Protein AF-A0A437K4N2-F1 (afdb_monomer_lite)

Radius of gyration: 38.08 Å; chains: 1; bounding box: 120×32×78 Å

Sequence (265 aa):
MDFNKAYKALYLYHEEGYSNYKKIASEADIESTELVKKVIEGRLFKSIQDEFKQDTARGDFGRTYPIPEPKNLSETEYDELKDRYLSRLMSSKNTIEDIRIYLILDDVEPKQATKMLGELTAIYNSMYEDMLDNKLFAVLDVLNKPTKWGMDAEGIIITVYPHPVLSNDYKVKGIEYKSYKSYEMPELLLDRYIVLQDEIDVIEAKYQKSTSKKKEEKRGRKSKYSAELIQQWKDLRQSGMSCRAVSEQYNVPYNIVSYHTNKAV

Structure (mmCIF, N/CA/C/O backbone):
data_AF-A0A437K4N2-F1
#
_entry.id   AF-A0A437K4N2-F1
#
loop_
_atom_site.group_PDB
_atom_site.id
_atom_site.type_symbol
_atom_site.label_atom_id
_atom_site.label_alt_id
_atom_site.label_comp_id
_atom_site.label_asym_id
_atom_site.label_entity_id
_atom_site.label_seq_id
_atom_site.pdbx_PDB_ins_code
_atom_site.Cartn_x
_atom_site.Cartn_y
_atom_site.Cartn_z
_atom_site.occupancy
_atom_site.B_iso_or_equiv
_atom_site.auth_seq_id
_atom_site.auth_comp_id
_atom_site.auth_asym_id
_atom_site.auth_atom_id
_atom_site.pdbx_PDB_model_num
ATOM 1 N N . MET A 1 1 ? -13.898 1.868 20.027 1.00 69.88 1 MET A N 1
ATOM 2 C CA . MET A 1 1 ? -15.338 2.197 20.062 1.00 69.88 1 MET A CA 1
ATOM 3 C C . MET A 1 1 ? -16.077 0.958 20.523 1.00 69.88 1 MET A C 1
ATOM 5 O O . MET A 1 1 ? -16.021 -0.039 19.820 1.00 69.88 1 MET A O 1
ATOM 9 N N . ASP A 1 2 ? -16.677 0.992 21.706 1.00 76.56 2 ASP A N 1
ATOM 10 C CA . ASP A 1 2 ? -17.388 -0.156 22.280 1.00 76.56 2 ASP A CA 1
ATOM 11 C C . ASP A 1 2 ? -18.849 -0.259 21.790 1.00 76.56 2 ASP A C 1
ATOM 13 O O . ASP A 1 2 ? -19.372 0.638 21.116 1.00 76.56 2 ASP A O 1
ATOM 17 N N . PHE A 1 3 ? -19.507 -1.374 22.127 1.00 84.62 3 PHE A N 1
ATOM 18 C CA . PHE A 1 3 ? -20.906 -1.636 21.778 1.00 84.62 3 PHE A CA 1
ATOM 19 C C . PHE A 1 3 ? -21.885 -0.635 22.398 1.00 84.62 3 PHE A C 1
ATOM 21 O O . PHE A 1 3 ? -22.875 -0.299 21.752 1.00 84.62 3 PHE A O 1
ATOM 28 N N . ASN A 1 4 ? -21.603 -0.099 23.591 1.00 86.62 4 ASN A N 1
ATOM 29 C CA . ASN A 1 4 ? -22.459 0.909 24.221 1.00 86.62 4 ASN A CA 1
ATOM 30 C C . ASN A 1 4 ? -22.422 2.227 23.437 1.00 86.62 4 ASN A C 1
ATOM 32 O O . ASN A 1 4 ? -23.465 2.830 23.198 1.00 86.62 4 ASN A O 1
ATOM 36 N N . LYS A 1 5 ? -21.245 2.650 22.963 1.00 88.62 5 LYS A N 1
ATOM 37 C CA . LYS A 1 5 ? -21.087 3.825 22.093 1.00 88.62 5 LYS A CA 1
ATOM 38 C C . LYS A 1 5 ? -21.787 3.628 20.751 1.00 88.62 5 LYS A C 1
ATOM 40 O O . LYS A 1 5 ? -22.478 4.532 20.287 1.00 88.62 5 LYS A O 1
ATOM 45 N N . ALA A 1 6 ? -21.656 2.443 20.148 1.00 88.19 6 ALA A N 1
ATOM 46 C CA . ALA A 1 6 ? -22.360 2.100 18.911 1.00 88.19 6 ALA A CA 1
ATOM 47 C C . ALA A 1 6 ? -23.889 2.135 19.094 1.00 88.19 6 ALA A C 1
ATOM 49 O O . ALA A 1 6 ? -24.591 2.759 18.299 1.00 88.19 6 ALA A O 1
ATOM 50 N N . TYR A 1 7 ? -24.398 1.530 20.170 1.00 90.94 7 TYR A N 1
ATOM 51 C CA . TYR A 1 7 ? -25.823 1.518 20.503 1.00 90.94 7 TYR A CA 1
ATOM 52 C C . TYR A 1 7 ? -26.353 2.928 20.795 1.00 90.94 7 TYR A C 1
ATOM 54 O O . TYR A 1 7 ? -27.387 3.329 20.264 1.00 90.94 7 TYR A O 1
ATOM 62 N N . LYS A 1 8 ? -25.596 3.737 21.547 1.00 91.50 8 LYS A N 1
ATOM 63 C CA . LYS A 1 8 ? -25.917 5.147 21.798 1.00 91.50 8 LYS A CA 1
ATOM 64 C C . LYS A 1 8 ? -25.968 5.964 20.505 1.00 91.50 8 LYS A C 1
ATOM 66 O O . LYS A 1 8 ? -26.856 6.795 20.351 1.00 91.50 8 LYS A O 1
ATOM 71 N N . ALA A 1 9 ? -25.060 5.726 19.557 1.00 92.25 9 ALA A N 1
ATOM 72 C CA . ALA A 1 9 ? -25.092 6.398 18.259 1.00 92.25 9 ALA A CA 1
ATOM 73 C C . ALA A 1 9 ? -26.346 6.041 17.440 1.00 92.25 9 ALA A C 1
ATOM 75 O O . ALA A 1 9 ? -26.923 6.928 16.810 1.00 92.25 9 ALA A O 1
ATOM 76 N N . LEU A 1 10 ? -26.789 4.777 17.478 1.00 93.06 10 LEU A N 1
ATOM 77 C CA . LEU A 1 10 ? -28.042 4.344 16.847 1.00 93.06 10 LEU A CA 1
ATOM 78 C C . LEU A 1 10 ? -29.260 5.010 17.497 1.00 93.06 10 LEU A C 1
ATOM 80 O O . LEU A 1 10 ? -30.104 5.537 16.776 1.00 93.06 10 LEU A O 1
ATOM 84 N N . TYR A 1 11 ? -29.306 5.061 18.831 1.00 93.75 11 TYR A N 1
ATOM 85 C CA . TYR A 1 11 ? -30.364 5.743 19.582 1.00 93.75 11 TYR A CA 1
ATOM 86 C C . TYR A 1 11 ? -30.461 7.231 19.212 1.00 93.75 11 TYR A C 1
ATOM 88 O O . TYR A 1 11 ? -31.526 7.712 18.828 1.00 93.75 11 TYR A O 1
ATOM 96 N N . LEU A 1 12 ? -29.333 7.951 19.239 1.00 94.12 12 LEU A N 1
ATOM 97 C CA . LEU A 1 12 ? -29.285 9.377 18.898 1.00 94.12 12 LEU A CA 1
ATOM 98 C C . LEU A 1 12 ? -29.742 9.659 17.456 1.00 94.12 12 LEU A C 1
ATOM 100 O O . LEU A 1 12 ? -30.330 10.704 17.181 1.00 94.12 12 LEU A O 1
ATOM 104 N N . TYR A 1 13 ? -29.457 8.750 16.523 1.00 94.81 13 TYR A N 1
ATOM 105 C CA . TYR A 1 13 ? -29.855 8.910 15.127 1.00 94.81 13 TYR A CA 1
ATOM 106 C C . TYR A 1 13 ? -31.336 8.587 14.894 1.00 94.81 13 TYR A C 1
ATOM 108 O O . TYR A 1 13 ? -32.040 9.364 14.252 1.00 94.81 13 TYR A O 1
ATOM 116 N N . HIS A 1 14 ? -31.802 7.438 15.389 1.00 91.38 14 HIS A N 1
ATOM 117 C CA . HIS A 1 14 ? -33.126 6.909 15.062 1.00 91.38 14 HIS A CA 1
ATOM 118 C C . HIS A 1 14 ? -34.241 7.433 15.970 1.00 91.38 14 HIS A C 1
ATOM 120 O O . HIS A 1 14 ? -35.315 7.733 15.457 1.00 91.38 14 HIS A O 1
ATOM 126 N N . GLU A 1 15 ? -33.993 7.575 17.275 1.00 91.31 15 GLU A N 1
ATOM 127 C CA . GLU A 1 15 ? -35.023 7.969 18.249 1.00 91.31 15 GLU A CA 1
ATOM 128 C C . GLU A 1 15 ? -34.991 9.475 18.537 1.00 91.31 15 GLU A C 1
ATOM 130 O O . GLU A 1 15 ? -36.018 10.144 18.468 1.00 91.31 15 GLU A O 1
ATOM 135 N N . GLU A 1 16 ? -33.807 10.051 18.774 1.00 88.75 16 GLU A N 1
ATOM 136 C CA . GLU A 1 16 ? -33.656 11.505 19.002 1.00 88.75 16 GLU A CA 1
ATOM 137 C C . GLU A 1 16 ? -33.648 12.316 17.687 1.00 88.75 16 GLU A C 1
ATOM 139 O O . GLU A 1 16 ? -33.671 13.550 17.691 1.00 88.75 16 GLU A O 1
ATOM 144 N N . GLY A 1 17 ? -33.604 11.634 16.536 1.00 88.88 17 GLY A N 1
ATOM 145 C CA . GLY A 1 17 ? -33.729 12.242 15.210 1.00 88.88 17 GLY A CA 1
ATOM 146 C C . GLY A 1 17 ? -32.539 13.104 14.778 1.00 88.88 17 GLY A C 1
ATOM 147 O O . GLY A 1 17 ? -32.684 13.986 13.923 1.00 88.88 17 GLY A O 1
ATOM 148 N N . TYR A 1 18 ? -31.350 12.902 15.351 1.00 92.38 18 TYR A N 1
ATOM 149 C CA . TYR A 1 18 ? -30.173 13.653 14.929 1.00 92.38 18 TYR A CA 1
ATOM 150 C C . TYR A 1 18 ? -29.706 13.218 13.541 1.00 92.38 18 TYR A C 1
ATOM 152 O O . TYR A 1 18 ? -29.383 12.063 13.306 1.00 92.38 18 TYR A O 1
ATOM 160 N N . SER A 1 19 ? -29.565 14.175 12.626 1.00 88.69 19 SER A N 1
ATOM 161 C CA . SER A 1 19 ? -29.032 13.936 11.275 1.00 88.69 19 SER A CA 1
ATOM 162 C C . SER A 1 19 ? -27.560 14.333 11.118 1.00 88.69 19 SER A C 1
ATOM 164 O O . SER A 1 19 ? -26.905 13.965 10.143 1.00 88.69 19 SER A O 1
ATOM 166 N N . ASN A 1 20 ? -27.011 15.083 12.078 1.00 93.38 20 ASN A N 1
ATOM 167 C CA . ASN A 1 20 ? -25.627 15.541 12.039 1.00 93.38 20 ASN A CA 1
ATOM 168 C C . ASN A 1 20 ? -24.689 14.533 12.719 1.00 93.38 20 ASN A C 1
ATOM 170 O O . ASN A 1 20 ? -24.567 14.512 13.945 1.00 93.38 20 ASN A O 1
ATOM 174 N N . TYR A 1 21 ? -23.948 13.768 11.914 1.00 91.00 21 TYR A N 1
ATOM 175 C CA . TYR A 1 21 ? -23.002 12.767 12.413 1.00 91.00 21 TYR A CA 1
ATOM 176 C C . TYR A 1 21 ? -21.898 13.337 13.318 1.00 91.00 21 TYR A C 1
ATOM 178 O O . TYR A 1 21 ? -21.423 12.620 14.192 1.00 91.00 21 TYR A O 1
ATOM 186 N N . LYS A 1 22 ? -21.500 14.614 13.177 1.00 91.12 22 LYS A N 1
ATOM 187 C CA . LYS A 1 22 ? -20.525 15.239 14.099 1.00 91.12 22 LYS A CA 1
ATOM 188 C C . LYS A 1 22 ? -21.099 15.412 15.496 1.00 91.12 22 LYS A C 1
ATOM 190 O O . LYS A 1 22 ? -20.398 15.179 16.475 1.00 91.12 22 LYS A O 1
ATOM 195 N N . LYS A 1 23 ? -22.374 15.794 15.579 1.00 92.25 23 LYS A N 1
ATOM 196 C CA . LYS A 1 23 ? -23.076 15.934 16.855 1.00 92.25 23 LYS A CA 1
ATOM 197 C C . LYS A 1 23 ? -23.223 14.571 17.531 1.00 92.25 23 LYS A C 1
ATOM 199 O O . LYS A 1 23 ? -22.872 14.435 18.696 1.00 92.25 23 LYS A O 1
ATOM 204 N N . ILE A 1 24 ? -23.632 13.554 16.769 1.00 91.75 24 ILE A N 1
ATOM 205 C CA . ILE A 1 24 ? -23.750 12.176 17.266 1.00 91.75 24 ILE A CA 1
ATOM 206 C C . ILE A 1 24 ? -22.396 11.654 17.745 1.00 91.75 24 ILE A C 1
ATOM 208 O O . ILE A 1 24 ? -22.321 11.101 18.834 1.00 91.75 24 ILE A O 1
ATOM 212 N N . ALA A 1 25 ? -21.321 11.869 16.979 1.00 89.50 25 ALA A N 1
ATOM 213 C CA . ALA A 1 25 ? -19.975 11.460 17.373 1.00 89.50 25 ALA A CA 1
ATOM 214 C C . ALA A 1 25 ? -19.559 12.081 18.714 1.00 89.50 25 ALA A C 1
ATOM 216 O O . ALA A 1 25 ? -19.111 11.368 19.605 1.00 89.50 25 ALA A O 1
ATOM 217 N N . SER A 1 26 ? -19.785 13.386 18.891 1.00 90.06 26 SER A N 1
ATOM 218 C CA . SER A 1 26 ? -19.481 14.075 20.148 1.00 90.06 26 SER A CA 1
ATOM 219 C C . SER A 1 26 ? -20.317 13.552 21.318 1.00 90.06 26 SER A C 1
ATOM 221 O O . SER A 1 26 ? -19.782 13.342 22.401 1.00 90.06 26 SER A O 1
ATOM 223 N N . GLU A 1 27 ? -21.622 13.345 21.133 1.00 90.62 27 GLU A N 1
ATOM 224 C CA . GLU A 1 27 ? -22.505 12.913 22.224 1.00 90.62 27 GLU A CA 1
ATOM 225 C C . GLU A 1 27 ? -22.344 11.430 22.574 1.00 90.62 27 GLU A C 1
ATOM 227 O O . GLU A 1 27 ? -22.500 11.039 23.734 1.00 90.62 27 GLU A O 1
ATOM 232 N N . ALA A 1 28 ? -22.003 10.599 21.592 1.00 88.12 28 ALA A N 1
ATOM 233 C CA . ALA A 1 28 ? -21.700 9.187 21.782 1.00 88.12 28 ALA A CA 1
ATOM 234 C C . ALA A 1 28 ? -20.243 8.925 22.205 1.00 88.12 28 ALA A C 1
ATOM 236 O O . ALA A 1 28 ? -19.883 7.767 22.403 1.00 88.12 28 ALA A O 1
ATOM 237 N N . ASP A 1 29 ? -19.418 9.969 22.358 1.00 86.50 29 ASP A N 1
ATOM 238 C CA . ASP A 1 29 ? -17.987 9.864 22.674 1.00 86.50 29 ASP A CA 1
ATOM 239 C C . ASP A 1 29 ? -17.223 8.969 21.671 1.00 86.50 29 ASP A C 1
ATOM 241 O O . ASP A 1 29 ? -16.455 8.065 22.020 1.00 86.50 29 ASP A O 1
ATOM 245 N N . ILE A 1 30 ? -17.495 9.185 20.381 1.00 84.62 30 ILE A N 1
ATOM 246 C CA . ILE A 1 30 ? -16.886 8.484 19.250 1.00 84.62 30 ILE A CA 1
ATOM 247 C C . ILE A 1 30 ? -15.918 9.435 18.547 1.00 84.62 30 ILE A C 1
ATOM 249 O O . ILE A 1 30 ? -16.297 10.501 18.070 1.00 84.62 30 ILE A O 1
ATOM 253 N N . GLU A 1 31 ? -14.664 9.009 18.421 1.00 78.12 31 GLU A N 1
ATOM 254 C CA . GLU A 1 31 ? -13.567 9.826 17.880 1.00 78.12 31 GLU A CA 1
ATOM 255 C C . GLU A 1 31 ? -13.744 10.218 16.405 1.00 78.12 31 GLU A C 1
ATOM 257 O O . GLU A 1 31 ? -13.199 11.224 15.956 1.00 78.12 31 GLU A O 1
ATOM 262 N N . SER A 1 32 ? -14.477 9.417 15.628 1.00 79.38 32 SER A N 1
ATOM 263 C CA . SER A 1 32 ? -14.593 9.584 14.179 1.00 79.38 32 SER A CA 1
ATOM 264 C C . SER A 1 32 ? -16.041 9.637 13.717 1.00 79.38 32 SER A C 1
ATOM 266 O O . SER A 1 32 ? -16.856 8.758 14.000 1.00 79.38 32 SER A O 1
ATOM 268 N N . THR A 1 33 ? -16.333 10.650 12.907 1.00 85.56 33 THR A N 1
ATOM 269 C CA . THR A 1 33 ? -17.629 10.824 12.243 1.00 85.56 33 THR A CA 1
ATOM 270 C C . THR A 1 33 ? -17.925 9.710 11.246 1.00 85.56 33 THR A C 1
ATOM 272 O O . THR A 1 33 ? -19.077 9.318 11.072 1.00 85.56 33 THR A O 1
ATOM 275 N N . GLU A 1 34 ? -16.884 9.176 10.610 1.00 81.69 34 GLU A N 1
ATOM 276 C CA . GLU A 1 34 ? -17.017 8.096 9.635 1.00 81.69 34 GLU A CA 1
ATOM 277 C C . GLU A 1 34 ? -17.414 6.780 10.316 1.00 81.69 34 GLU A C 1
ATOM 279 O O . GLU A 1 34 ? -18.204 6.012 9.771 1.00 81.69 34 GLU A O 1
ATOM 284 N N . LEU A 1 35 ? -16.941 6.542 11.547 1.00 81.62 35 LEU A N 1
ATOM 285 C CA . LEU A 1 35 ? -17.358 5.381 12.337 1.00 81.62 35 LEU A CA 1
ATOM 286 C C . LEU A 1 35 ? -18.849 5.444 12.667 1.00 81.62 35 LEU A C 1
ATOM 288 O O . LEU A 1 35 ? -19.550 4.454 12.476 1.00 81.62 35 LEU A O 1
ATOM 292 N N . VAL A 1 36 ? -19.346 6.614 13.082 1.00 87.00 36 VAL A N 1
ATOM 293 C CA . VAL A 1 36 ? -20.781 6.833 13.332 1.00 87.00 36 VAL A CA 1
ATOM 294 C C . VAL A 1 36 ? -21.606 6.514 12.089 1.00 87.00 36 VAL A C 1
ATOM 296 O O . VAL A 1 36 ? -22.569 5.755 12.162 1.00 87.00 36 VAL A O 1
ATOM 299 N N . LYS A 1 37 ? -21.197 7.041 10.932 1.00 88.94 37 LYS A N 1
ATOM 300 C CA . LYS A 1 37 ? -21.880 6.789 9.662 1.00 88.94 37 LYS A CA 1
ATOM 301 C C . LYS A 1 37 ? -21.928 5.295 9.337 1.00 88.94 37 LYS A C 1
ATOM 303 O O . LYS A 1 37 ? -22.992 4.765 9.036 1.00 88.94 37 LYS A O 1
ATOM 308 N N . LYS A 1 38 ? -20.800 4.594 9.462 1.00 85.38 38 LYS A N 1
ATOM 309 C CA . LYS A 1 38 ? -20.726 3.152 9.197 1.00 85.38 38 LYS A CA 1
ATOM 310 C C . LYS A 1 38 ? -21.564 2.309 10.171 1.00 85.38 38 LYS A C 1
ATOM 312 O O . LYS A 1 38 ? -22.102 1.285 9.752 1.00 85.38 38 LYS A O 1
ATOM 317 N N . VAL A 1 39 ? -21.682 2.716 11.438 1.00 88.12 39 VAL A N 1
ATOM 318 C CA . VAL A 1 39 ? -22.579 2.081 12.425 1.00 88.12 39 VAL A CA 1
ATOM 319 C C . VAL A 1 39 ? -24.035 2.233 11.993 1.00 88.12 39 VAL A C 1
ATOM 321 O O . VAL A 1 39 ? -24.755 1.244 11.897 1.00 88.12 39 VAL A O 1
ATOM 324 N N . ILE A 1 40 ? -24.452 3.460 11.674 1.00 90.06 40 ILE A N 1
ATOM 325 C CA . ILE A 1 40 ? -25.830 3.774 11.273 1.00 90.06 40 ILE A CA 1
ATOM 326 C C . ILE A 1 40 ? -26.203 3.055 9.969 1.00 90.06 40 ILE A C 1
ATOM 328 O O . ILE A 1 40 ? -27.282 2.478 9.858 1.00 90.06 40 ILE A O 1
ATOM 332 N N . GLU A 1 41 ? -25.282 2.999 9.006 1.00 88.44 41 GLU A N 1
ATOM 333 C CA . GLU A 1 41 ? -25.449 2.259 7.749 1.00 88.44 41 GLU A CA 1
ATOM 334 C C . GLU A 1 41 ? -25.440 0.726 7.923 1.00 88.44 41 GLU A C 1
ATOM 336 O O . GLU A 1 41 ? -25.639 0.000 6.949 1.00 88.44 41 GLU A O 1
ATOM 341 N N . GLY A 1 42 ? -25.189 0.205 9.130 1.00 81.88 42 GLY A N 1
ATOM 342 C CA . GLY A 1 42 ? -25.130 -1.237 9.390 1.00 81.88 42 GLY A CA 1
ATOM 343 C C . GLY A 1 42 ? -23.901 -1.935 8.813 1.00 81.88 42 GLY A C 1
ATOM 344 O O . GLY A 1 42 ? -23.857 -3.163 8.725 1.00 81.88 42 GLY A O 1
ATOM 345 N N . ARG A 1 43 ? -22.891 -1.162 8.401 1.00 79.81 43 ARG A N 1
ATOM 346 C CA . ARG A 1 43 ? -21.603 -1.689 7.930 1.00 79.81 43 ARG A CA 1
ATOM 347 C C . ARG A 1 43 ? -20.726 -2.149 9.092 1.00 79.81 43 ARG A C 1
ATOM 349 O O . ARG A 1 43 ? -19.843 -2.974 8.888 1.00 79.81 43 ARG A O 1
ATOM 356 N N . LEU A 1 44 ? -20.981 -1.636 10.297 1.00 72.69 44 LEU A N 1
ATOM 357 C CA . LEU A 1 44 ? -20.312 -2.022 11.537 1.00 72.69 44 LEU A CA 1
ATOM 358 C C . LEU A 1 44 ? -21.330 -2.431 12.592 1.00 72.69 44 LEU A C 1
ATOM 360 O O . LEU A 1 44 ? -22.429 -1.888 12.629 1.00 72.69 44 LEU A O 1
ATOM 364 N N . PHE A 1 45 ? -20.930 -3.355 13.471 1.00 77.56 45 PHE A N 1
ATOM 365 C CA . PHE A 1 45 ? -21.733 -3.779 14.621 1.00 77.56 45 PHE A CA 1
ATOM 366 C C . PHE A 1 45 ? -23.143 -4.249 14.234 1.00 77.56 45 PHE A C 1
ATOM 368 O O . PHE A 1 45 ? -24.127 -3.894 14.873 1.00 77.56 45 PHE A O 1
ATOM 375 N N . LYS A 1 46 ? -23.250 -5.065 13.176 1.00 82.19 46 LYS A N 1
ATOM 376 C CA . LYS A 1 46 ? -24.544 -5.539 12.661 1.00 82.19 46 LYS A CA 1
ATOM 377 C C . LYS A 1 46 ? -25.395 -6.238 13.728 1.00 82.19 46 LYS A C 1
ATOM 379 O O . LYS A 1 46 ? -26.594 -6.007 13.774 1.00 82.19 46 LYS A O 1
ATOM 384 N N . SER A 1 47 ? -24.772 -7.013 14.619 1.00 82.44 47 SER A N 1
ATOM 385 C CA . SER A 1 47 ? -25.452 -7.604 15.780 1.00 82.44 47 SER A CA 1
ATOM 386 C C . SER A 1 47 ? -26.116 -6.543 16.659 1.00 82.44 47 SER A C 1
ATOM 388 O O . SER A 1 47 ? -27.292 -6.664 16.969 1.00 82.44 47 SER A O 1
ATOM 390 N N . ILE A 1 48 ? -25.407 -5.455 16.967 1.00 85.81 48 ILE A N 1
ATOM 391 C CA . ILE A 1 48 ? -25.926 -4.321 17.745 1.00 85.81 48 ILE A CA 1
ATOM 392 C C . ILE A 1 48 ? -27.063 -3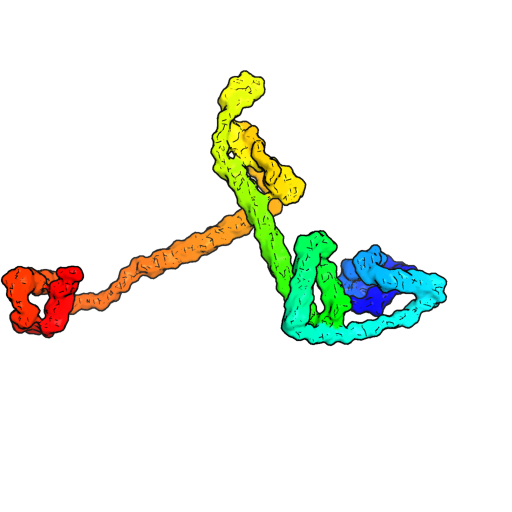.623 17.002 1.00 85.81 48 ILE A C 1
ATOM 394 O O . ILE A 1 48 ? -28.041 -3.221 17.619 1.00 85.81 48 ILE A O 1
ATOM 398 N N . GLN A 1 49 ? -26.975 -3.503 15.676 1.00 87.25 49 GLN A N 1
ATOM 399 C CA . GLN A 1 49 ? -28.045 -2.919 14.869 1.00 87.25 49 GLN A CA 1
ATOM 400 C C . GLN A 1 49 ? -29.306 -3.796 14.858 1.00 87.25 49 GLN A C 1
ATOM 402 O O . GLN A 1 49 ? -30.424 -3.284 14.918 1.00 87.25 49 GLN A O 1
ATOM 407 N N . ASP A 1 50 ? -29.139 -5.114 14.778 1.00 88.00 50 ASP A N 1
ATOM 408 C CA . ASP A 1 50 ? -30.246 -6.068 14.816 1.00 88.00 50 ASP A CA 1
ATOM 409 C C . ASP A 1 50 ? -30.883 -6.124 16.215 1.00 88.00 50 ASP A C 1
ATOM 411 O O . ASP A 1 50 ? -32.107 -6.171 16.328 1.00 88.00 50 ASP A O 1
ATOM 415 N N . GLU A 1 51 ? -30.077 -6.040 17.275 1.00 89.06 51 GLU A N 1
ATOM 416 C CA . GLU A 1 51 ? -30.539 -5.917 18.661 1.00 89.06 51 GLU A CA 1
ATOM 417 C C . GLU A 1 51 ? -31.263 -4.588 18.904 1.00 89.06 51 GLU A C 1
ATOM 419 O O . GLU A 1 51 ? -32.359 -4.589 19.459 1.00 89.06 51 GLU A O 1
ATOM 424 N N . PHE A 1 52 ? -30.732 -3.474 18.395 1.00 91.38 52 PHE A N 1
ATOM 425 C CA . PHE A 1 52 ? -31.374 -2.162 18.476 1.00 91.38 52 PHE A CA 1
ATOM 426 C C . PHE A 1 52 ? -32.759 -2.163 17.819 1.00 91.38 52 PHE A C 1
ATOM 428 O O . PHE A 1 52 ? -33.711 -1.665 18.402 1.00 91.38 52 PHE A O 1
ATOM 435 N N . LYS A 1 53 ? -32.929 -2.798 16.650 1.00 90.50 53 LYS A N 1
ATOM 436 C CA . LYS A 1 53 ? -34.256 -2.928 16.013 1.00 90.50 53 LYS A CA 1
ATOM 437 C C . LYS A 1 53 ? -35.254 -3.709 16.873 1.00 90.50 53 LYS A C 1
ATOM 439 O O . LYS A 1 53 ? -36.442 -3.388 16.871 1.00 90.50 53 LYS A O 1
ATOM 444 N N . GLN A 1 54 ? -34.796 -4.750 17.573 1.00 90.62 54 GLN A N 1
ATOM 445 C CA . GLN A 1 54 ? -35.651 -5.514 18.490 1.00 90.62 54 GLN A CA 1
ATOM 446 C C . GLN A 1 54 ? -36.062 -4.668 19.695 1.00 90.62 54 GLN A C 1
ATOM 448 O O . GLN A 1 54 ? -37.212 -4.731 20.125 1.00 90.62 54 GLN A O 1
ATOM 453 N N . ASP A 1 55 ? -35.129 -3.875 20.207 1.00 89.94 55 ASP A N 1
ATOM 454 C CA . ASP A 1 55 ? -35.316 -2.974 21.337 1.00 89.94 55 ASP A CA 1
ATOM 455 C C . ASP A 1 55 ? -36.264 -1.812 20.975 1.00 89.94 55 ASP A C 1
ATOM 457 O O . ASP A 1 55 ? -37.221 -1.560 21.707 1.00 89.94 55 ASP A O 1
ATOM 461 N N . THR A 1 56 ? -36.129 -1.219 19.780 1.00 88.94 56 THR A N 1
ATOM 462 C CA . THR A 1 56 ? -37.092 -0.252 19.216 1.00 88.94 56 THR A CA 1
ATOM 463 C C . THR A 1 56 ? -38.498 -0.845 19.130 1.00 88.94 56 THR A C 1
ATOM 465 O O . THR A 1 56 ? -39.468 -0.205 19.526 1.00 88.94 56 THR A O 1
ATOM 468 N N . ALA A 1 57 ? -38.634 -2.092 18.664 1.00 88.12 57 ALA A N 1
ATOM 469 C CA . ALA A 1 57 ? -39.935 -2.759 18.579 1.00 88.12 57 ALA A CA 1
ATOM 470 C C . ALA A 1 57 ? -40.582 -3.007 19.957 1.00 88.12 57 ALA A C 1
ATOM 472 O O . ALA A 1 57 ? -41.797 -3.186 20.043 1.00 88.12 57 ALA A O 1
ATOM 473 N N . ARG A 1 58 ? -39.781 -3.030 21.029 1.00 87.31 58 ARG A N 1
ATOM 474 C CA . ARG A 1 58 ? -40.226 -3.204 22.420 1.00 87.31 58 ARG A CA 1
ATOM 475 C C . ARG A 1 58 ? -40.352 -1.882 23.182 1.00 87.31 58 ARG A C 1
ATOM 477 O O . ARG A 1 58 ? -40.946 -1.882 24.256 1.00 87.31 58 ARG A O 1
ATOM 484 N N . GLY A 1 59 ? -39.817 -0.786 22.641 1.00 87.00 59 GLY A N 1
ATOM 485 C CA . GLY A 1 59 ? -39.714 0.504 23.324 1.00 87.00 59 GLY A CA 1
ATOM 486 C C . GLY A 1 59 ? -38.768 0.486 24.531 1.00 87.00 59 GLY A C 1
ATOM 487 O O . GLY A 1 59 ? -38.946 1.290 25.443 1.00 87.00 59 GLY A O 1
ATOM 488 N N . ASP A 1 60 ? -37.802 -0.437 24.567 1.00 87.75 60 ASP A N 1
ATOM 489 C CA . ASP A 1 60 ? -36.846 -0.588 25.670 1.00 87.75 60 ASP A CA 1
ATOM 490 C C . ASP A 1 60 ? -35.420 -0.330 25.183 1.00 87.75 60 ASP A C 1
ATOM 492 O O . ASP A 1 60 ? -34.792 -1.196 24.583 1.00 87.75 60 ASP A O 1
ATOM 496 N N . PHE A 1 61 ? -34.909 0.865 25.471 1.00 86.88 61 PHE A N 1
ATOM 497 C CA . PHE A 1 61 ? -33.559 1.300 25.099 1.00 86.88 61 PHE A CA 1
ATOM 498 C C . PHE A 1 61 ? -32.553 1.181 26.252 1.00 86.88 61 PHE A C 1
ATOM 500 O O . PHE A 1 61 ? -31.465 1.753 26.192 1.00 86.88 61 PHE A O 1
ATOM 507 N N . GLY A 1 62 ? -32.904 0.468 27.328 1.00 83.19 62 GLY A N 1
ATOM 508 C CA . GLY A 1 62 ? -32.073 0.327 28.525 1.00 83.19 62 GLY A CA 1
ATOM 509 C C . GLY A 1 62 ? -30.920 -0.673 28.392 1.00 83.19 62 GLY A C 1
ATOM 510 O O . GLY A 1 62 ? -30.228 -0.933 29.380 1.00 83.19 62 GLY A O 1
ATOM 511 N N . ARG A 1 63 ? -30.713 -1.267 27.208 1.00 84.25 63 ARG A N 1
ATOM 512 C CA . ARG A 1 63 ? -29.697 -2.302 26.997 1.00 84.25 63 ARG A CA 1
ATOM 513 C C . ARG A 1 63 ? -28.301 -1.749 27.271 1.00 84.25 63 ARG A C 1
ATOM 515 O O . ARG A 1 63 ? -27.892 -0.727 26.725 1.00 84.25 63 ARG A O 1
ATOM 522 N N . THR A 1 64 ? -27.548 -2.479 28.085 1.00 83.50 64 THR A N 1
ATOM 523 C CA . THR A 1 64 ? -26.128 -2.224 28.313 1.00 83.50 64 THR A CA 1
ATOM 524 C C . THR A 1 64 ? -25.320 -3.448 27.917 1.00 83.50 64 THR A C 1
ATOM 526 O O . THR A 1 64 ? -25.739 -4.590 28.108 1.00 83.50 64 THR A O 1
ATOM 529 N N . TYR A 1 65 ? -24.159 -3.196 27.331 1.00 81.06 65 TYR A N 1
ATOM 530 C CA . TYR A 1 65 ? -23.198 -4.217 26.950 1.00 81.06 65 TYR A CA 1
ATOM 531 C C . TYR A 1 65 ? -22.065 -4.248 27.973 1.00 81.06 65 TYR A C 1
ATOM 533 O O . TYR A 1 65 ? -21.680 -3.184 28.478 1.00 81.06 65 TYR A O 1
ATOM 541 N N . PRO A 1 66 ? -21.508 -5.435 28.272 1.00 76.31 66 PRO A N 1
ATOM 542 C CA . PRO A 1 66 ? -20.323 -5.526 29.107 1.00 76.31 66 PRO A CA 1
ATOM 543 C C . PRO A 1 66 ? -19.213 -4.657 28.513 1.00 76.31 66 PRO A C 1
ATOM 545 O O . PRO A 1 66 ? -18.987 -4.650 27.301 1.00 76.31 66 PRO A O 1
ATOM 548 N N . ILE A 1 67 ? -18.567 -3.875 29.376 1.00 71.44 67 ILE A N 1
ATOM 549 C CA . ILE A 1 67 ? -17.431 -3.047 28.982 1.00 71.44 67 ILE A CA 1
ATOM 550 C C . ILE A 1 67 ? -16.294 -4.008 28.605 1.00 71.44 67 ILE A C 1
ATOM 552 O O . ILE A 1 67 ? -15.991 -4.886 29.413 1.00 71.44 67 ILE A O 1
ATOM 556 N N . PRO A 1 68 ? -15.682 -3.861 27.415 1.00 68.94 68 PRO A N 1
ATOM 557 C CA . PRO A 1 68 ? -14.508 -4.632 27.024 1.00 68.94 68 PRO A CA 1
ATOM 558 C C . PRO A 1 68 ? -13.450 -4.621 28.125 1.00 68.94 68 PRO A C 1
ATOM 560 O O . PRO A 1 68 ? -12.968 -3.549 28.499 1.00 68.94 68 PRO A O 1
ATOM 563 N N . GLU A 1 69 ? -13.079 -5.791 28.642 1.00 74.12 69 GLU A N 1
ATOM 564 C CA . GLU A 1 69 ? -11.889 -5.925 29.479 1.00 74.12 69 GLU A CA 1
ATOM 565 C C . GLU A 1 69 ? -10.699 -6.185 28.554 1.00 74.12 69 GLU A C 1
ATOM 567 O O . GLU A 1 69 ? -10.637 -7.257 27.944 1.00 74.12 69 GLU A O 1
ATOM 572 N N . PRO A 1 70 ? -9.764 -5.226 28.400 1.00 79.19 70 PRO A N 1
ATOM 573 C CA . PRO A 1 70 ? -8.701 -5.370 27.425 1.00 79.19 70 PRO A CA 1
ATOM 574 C C . PRO A 1 70 ? -7.798 -6.547 27.786 1.00 79.19 70 PRO A C 1
ATOM 576 O O . PRO A 1 70 ? -7.212 -6.600 28.871 1.00 79.19 70 PRO A O 1
ATOM 579 N N . LYS A 1 71 ? -7.654 -7.479 26.853 1.00 83.94 71 LYS A N 1
ATOM 580 C CA . LYS A 1 71 ? -6.750 -8.616 26.948 1.00 83.94 71 LYS A CA 1
ATOM 581 C C . LYS A 1 71 ? -5.360 -8.171 26.534 1.00 83.94 71 LYS A C 1
ATOM 583 O O . LYS A 1 71 ? -5.143 -7.689 25.422 1.00 83.94 71 LYS A O 1
ATOM 588 N N . ASN A 1 72 ? -4.412 -8.363 27.442 1.00 88.88 72 ASN A N 1
ATOM 589 C CA . ASN A 1 72 ? -3.002 -8.252 27.119 1.00 88.88 72 ASN A CA 1
ATOM 590 C C . ASN A 1 72 ? -2.562 -9.580 26.499 1.00 88.88 72 ASN A C 1
ATOM 592 O O . ASN A 1 72 ? -2.493 -10.593 27.194 1.00 88.88 72 ASN A O 1
ATOM 596 N N . LEU A 1 73 ? -2.337 -9.574 25.189 1.00 90.50 73 LEU A N 1
ATOM 597 C CA . LEU A 1 73 ? -1.961 -10.762 24.435 1.00 90.50 73 LEU A CA 1
ATOM 598 C C . LEU A 1 73 ? -0.532 -11.172 24.796 1.00 90.50 73 LEU A C 1
ATOM 600 O O . LEU A 1 73 ? 0.361 -10.321 24.886 1.00 90.50 73 LEU A O 1
ATOM 604 N N . SER A 1 74 ? -0.303 -12.474 24.953 1.00 93.62 74 SER A N 1
ATOM 605 C CA . SER A 1 74 ? 1.050 -13.031 24.927 1.00 93.62 74 SER A CA 1
ATOM 606 C C . SER A 1 74 ? 1.693 -12.829 23.550 1.00 93.62 74 SER A C 1
ATOM 608 O O . SER A 1 74 ? 1.015 -12.552 22.562 1.00 93.62 74 SER A O 1
ATOM 610 N N . GLU A 1 75 ? 3.016 -12.972 23.467 1.00 92.56 75 GLU A N 1
ATOM 611 C CA . GLU A 1 75 ? 3.749 -12.815 22.202 1.00 92.56 75 GLU A CA 1
ATOM 612 C C . GLU A 1 75 ? 3.227 -13.772 21.117 1.00 92.56 75 GLU A C 1
ATOM 614 O O . GLU A 1 75 ? 2.970 -13.353 19.992 1.00 92.56 75 GLU A O 1
ATOM 619 N N . THR A 1 76 ? 2.953 -15.026 21.486 1.00 93.19 76 THR A N 1
ATOM 620 C CA . THR A 1 76 ? 2.390 -16.030 20.575 1.00 93.19 76 THR A CA 1
ATOM 621 C C . THR A 1 76 ? 0.985 -15.658 20.102 1.00 93.19 76 THR A C 1
ATOM 623 O O . THR A 1 76 ? 0.717 -15.692 18.906 1.00 93.19 76 THR A O 1
ATOM 626 N N . GLU A 1 77 ? 0.094 -15.244 21.008 1.00 92.12 77 GLU A N 1
ATOM 627 C CA . GLU A 1 77 ? -1.270 -14.831 20.640 1.00 92.12 77 GLU A CA 1
ATOM 628 C C . GLU A 1 77 ? -1.273 -13.571 19.767 1.00 92.12 77 GLU A C 1
ATOM 630 O O . GLU A 1 77 ? -2.091 -13.447 18.853 1.00 92.12 77 GLU A O 1
ATOM 635 N N . TYR A 1 78 ? -0.354 -12.639 20.035 1.00 93.50 78 TYR A N 1
ATOM 636 C CA . TYR A 1 78 ? -0.173 -11.435 19.234 1.00 93.50 78 TYR A CA 1
ATOM 637 C C . TYR A 1 78 ? 0.232 -11.789 17.800 1.00 93.50 78 TYR A C 1
ATOM 639 O O . TYR A 1 78 ? -0.371 -11.279 16.854 1.00 93.50 78 TYR A O 1
ATOM 647 N N . ASP A 1 79 ? 1.208 -12.682 17.628 1.00 91.06 79 ASP A N 1
ATOM 648 C CA . ASP A 1 79 ? 1.667 -13.106 16.305 1.00 91.06 79 ASP A CA 1
ATOM 649 C C . ASP A 1 79 ? 0.603 -13.908 15.545 1.00 91.06 79 ASP A C 1
ATOM 651 O O . ASP A 1 79 ? 0.327 -13.607 14.383 1.00 91.06 79 ASP A O 1
ATOM 655 N N . GLU A 1 80 ? -0.090 -14.841 16.202 1.00 92.62 80 GLU A N 1
ATOM 656 C CA . GLU A 1 80 ? -1.196 -15.588 15.588 1.00 92.62 80 GLU A CA 1
ATOM 657 C C . GLU A 1 80 ? -2.346 -14.673 15.142 1.00 92.62 80 GLU A C 1
ATOM 659 O O . GLU A 1 80 ? -2.978 -14.885 14.099 1.00 92.62 80 GLU A O 1
ATOM 664 N N . LEU A 1 81 ? -2.656 -13.647 15.938 1.00 92.50 81 LEU A N 1
ATOM 665 C CA . LEU A 1 81 ? -3.689 -12.676 15.602 1.00 92.50 81 LEU A CA 1
ATOM 666 C C . LEU A 1 81 ? -3.259 -11.780 14.434 1.00 92.50 81 LEU A C 1
ATOM 668 O O . LEU A 1 81 ? -4.048 -11.541 13.514 1.00 92.50 81 LEU A O 1
ATOM 672 N N . LYS A 1 82 ? -1.999 -11.344 14.434 1.00 93.06 82 LYS A N 1
ATOM 673 C CA . LYS A 1 82 ? -1.396 -10.575 13.343 1.00 93.06 82 LYS A CA 1
ATOM 674 C C . LYS A 1 82 ? -1.447 -11.354 12.027 1.00 93.06 82 LYS A C 1
ATOM 676 O O . LYS A 1 82 ? -1.940 -10.818 11.036 1.00 93.06 82 LYS A O 1
ATOM 681 N N . ASP A 1 83 ? -1.049 -12.625 12.018 1.00 90.19 83 ASP A N 1
ATOM 682 C CA . ASP A 1 83 ? -1.064 -13.480 10.820 1.00 90.19 83 ASP A CA 1
ATOM 683 C C . ASP A 1 83 ? -2.482 -13.701 10.278 1.00 90.19 83 ASP A C 1
ATOM 685 O O . ASP A 1 83 ? -2.731 -13.673 9.064 1.00 90.19 83 ASP A O 1
ATOM 689 N N . ARG A 1 84 ? -3.453 -13.853 11.182 1.00 89.69 84 ARG A N 1
ATOM 690 C CA . ARG A 1 84 ? -4.874 -13.957 10.838 1.00 89.69 84 ARG A CA 1
ATOM 691 C C . ARG A 1 84 ? -5.381 -12.689 10.154 1.00 89.69 84 ARG A C 1
ATOM 693 O O . ARG A 1 84 ? -6.098 -12.781 9.154 1.00 89.69 84 ARG A O 1
ATOM 700 N N . TYR A 1 85 ? -5.027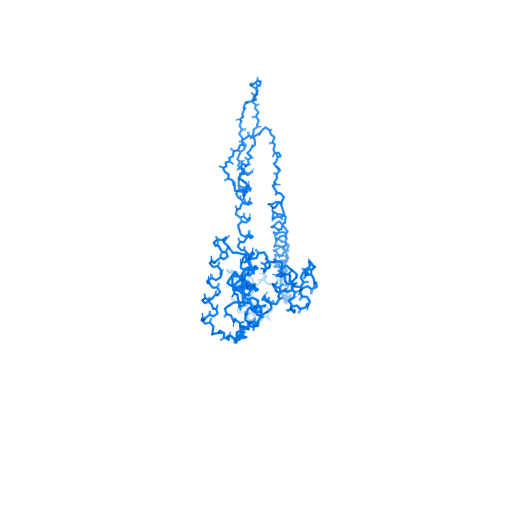 -11.512 10.668 1.00 90.88 85 TYR A N 1
ATOM 701 C CA . TYR A 1 85 ? -5.439 -10.240 10.076 1.00 90.88 85 TYR A CA 1
ATOM 702 C C . TYR A 1 85 ? -4.708 -9.917 8.783 1.00 90.88 85 TYR A C 1
ATOM 704 O O . TYR A 1 85 ? -5.346 -9.453 7.837 1.00 90.88 85 TYR A O 1
ATOM 712 N N . LEU A 1 86 ? -3.424 -10.254 8.690 1.00 88.06 86 LEU A N 1
ATOM 713 C CA . LEU A 1 86 ? -2.678 -10.159 7.445 1.00 88.06 86 LEU A CA 1
ATOM 714 C C . LEU A 1 86 ? -3.329 -11.021 6.356 1.00 88.06 86 LEU A C 1
ATOM 716 O O . LEU A 1 86 ? -3.599 -10.538 5.260 1.00 88.06 86 LEU A O 1
ATOM 720 N N . SER A 1 87 ? -3.698 -12.262 6.680 1.00 85.44 87 SER A N 1
ATOM 721 C CA . SER A 1 87 ? -4.406 -13.154 5.753 1.00 85.44 87 SER A CA 1
ATOM 722 C C . SER A 1 87 ? -5.741 -12.565 5.273 1.00 85.44 87 SER A C 1
ATOM 724 O O . SER A 1 87 ? -6.102 -12.693 4.099 1.00 85.44 87 SER A O 1
ATOM 726 N N . ARG A 1 88 ? -6.478 -11.873 6.155 1.00 85.06 88 ARG A N 1
ATOM 727 C CA . ARG A 1 88 ? -7.727 -11.182 5.788 1.00 85.06 88 ARG A CA 1
ATOM 728 C C . ARG A 1 88 ? -7.483 -10.007 4.845 1.00 85.06 88 ARG A C 1
ATOM 730 O O . ARG A 1 88 ? -8.185 -9.919 3.836 1.00 85.06 88 ARG A O 1
ATOM 737 N N . LEU A 1 89 ? -6.484 -9.170 5.131 1.00 85.38 89 LEU A N 1
ATOM 738 C CA . LEU A 1 89 ? -6.070 -8.066 4.257 1.00 85.38 89 LEU A CA 1
ATOM 739 C C . LEU A 1 89 ? -5.682 -8.585 2.866 1.00 85.38 89 LEU A C 1
ATOM 741 O O . LEU A 1 89 ? -6.171 -8.088 1.853 1.00 85.38 89 LEU A O 1
ATOM 745 N N . MET A 1 90 ? -4.897 -9.662 2.814 1.00 80.44 90 MET A N 1
ATOM 746 C CA . MET A 1 90 ? -4.441 -10.274 1.563 1.00 80.44 90 MET A CA 1
ATOM 747 C C . MET A 1 90 ? -5.571 -10.863 0.720 1.00 80.44 90 MET A C 1
ATOM 749 O O . MET A 1 90 ? -5.522 -10.830 -0.508 1.00 80.44 90 MET A O 1
ATOM 753 N N . SER A 1 91 ? -6.634 -11.354 1.356 1.00 77.62 91 SER A N 1
ATOM 754 C CA . SER A 1 91 ? -7.807 -11.867 0.643 1.00 77.62 91 SER A CA 1
ATOM 755 C C . SER A 1 91 ? -8.656 -10.780 -0.041 1.00 77.62 91 SER A C 1
ATOM 757 O O . SER A 1 91 ? -9.649 -11.114 -0.687 1.00 77.62 91 SER A O 1
ATOM 759 N N . SER A 1 92 ? -8.294 -9.493 0.094 1.00 67.38 92 SER A N 1
ATOM 760 C CA . SER A 1 92 ? -9.016 -8.323 -0.445 1.00 67.38 92 SER A CA 1
ATOM 761 C C . SER A 1 92 ? -10.457 -8.158 0.067 1.00 67.38 92 SER A C 1
ATOM 763 O O . SER A 1 92 ? -11.218 -7.350 -0.461 1.00 67.38 92 SER A O 1
ATO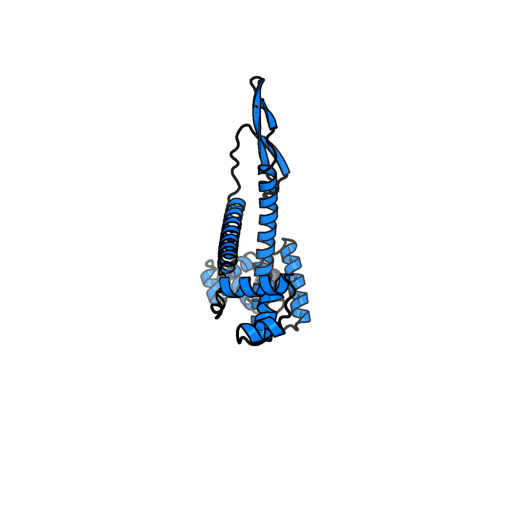M 765 N N . LYS A 1 93 ? -10.860 -8.920 1.094 1.00 70.44 93 LYS A N 1
ATOM 766 C CA . LYS A 1 93 ? -12.198 -8.843 1.708 1.00 70.44 93 LYS A CA 1
ATOM 767 C C . LYS A 1 93 ? -12.302 -7.767 2.782 1.00 70.44 93 LYS A C 1
ATOM 769 O O . LYS A 1 93 ? -13.410 -7.383 3.142 1.00 70.44 93 LYS A O 1
ATOM 774 N N . ASN A 1 94 ? -11.166 -7.321 3.310 1.00 77.69 94 ASN A N 1
ATOM 775 C CA . ASN A 1 94 ? -11.091 -6.405 4.435 1.00 77.69 94 ASN A CA 1
ATOM 776 C C . ASN A 1 94 ? -10.047 -5.324 4.175 1.00 77.69 94 ASN A C 1
ATOM 778 O O . ASN A 1 94 ? -8.985 -5.587 3.618 1.00 77.69 94 ASN A O 1
ATOM 782 N N . THR A 1 95 ? -10.365 -4.113 4.608 1.00 80.88 95 THR A N 1
ATOM 783 C CA . THR A 1 95 ? -9.480 -2.950 4.609 1.00 80.88 95 THR A CA 1
ATOM 784 C C . THR A 1 95 ? -8.749 -2.831 5.946 1.00 80.88 95 THR A C 1
ATOM 786 O O . THR A 1 95 ? -9.175 -3.410 6.946 1.00 80.88 95 THR A O 1
ATOM 789 N N . ILE A 1 96 ? -7.680 -2.029 5.995 1.00 83.25 96 ILE A N 1
ATOM 790 C CA . ILE A 1 96 ? -6.992 -1.675 7.253 1.00 83.25 96 ILE A CA 1
ATOM 791 C C . ILE A 1 96 ? -7.976 -1.109 8.287 1.00 83.25 96 ILE A C 1
ATOM 793 O O . ILE A 1 96 ? -7.878 -1.416 9.474 1.00 83.25 96 ILE A O 1
ATOM 797 N N . GLU A 1 97 ? -8.973 -0.345 7.838 1.00 77.00 97 GLU A N 1
ATOM 798 C CA . GLU A 1 97 ? -10.002 0.202 8.720 1.00 77.00 97 GLU A CA 1
ATOM 799 C C . GLU A 1 97 ? -10.881 -0.906 9.321 1.00 77.00 97 GLU A C 1
ATOM 801 O O . GLU A 1 97 ? -11.191 -0.867 10.508 1.00 77.00 97 GLU A O 1
ATOM 806 N N . ASP A 1 98 ? -11.215 -1.943 8.549 1.00 77.94 98 ASP A N 1
ATOM 807 C CA . ASP A 1 98 ? -11.950 -3.101 9.073 1.00 77.94 98 ASP A CA 1
ATOM 808 C C . ASP A 1 98 ? -11.116 -3.869 10.107 1.00 77.94 98 ASP A C 1
ATOM 810 O O . ASP A 1 98 ? -11.647 -4.310 11.125 1.00 77.94 98 ASP A O 1
ATOM 814 N N . ILE A 1 99 ? -9.799 -3.986 9.894 1.00 84.81 99 ILE A N 1
ATOM 815 C CA . ILE A 1 99 ? -8.891 -4.605 10.871 1.00 84.81 99 ILE A CA 1
ATOM 816 C C . ILE A 1 99 ? -8.832 -3.799 12.167 1.00 84.81 99 ILE A C 1
ATOM 818 O O . ILE A 1 99 ? -8.914 -4.383 13.246 1.00 84.81 99 ILE A O 1
ATOM 822 N N . ARG A 1 100 ? -8.762 -2.464 12.085 1.00 81.25 100 ARG A N 1
ATOM 823 C CA . ARG A 1 100 ? -8.827 -1.587 13.265 1.00 81.25 100 ARG A CA 1
ATOM 824 C C . ARG A 1 100 ? -10.072 -1.871 14.101 1.00 81.25 100 ARG A C 1
ATOM 826 O O . ARG A 1 100 ? -10.005 -1.868 15.326 1.00 81.25 100 ARG A O 1
ATOM 833 N N . ILE A 1 101 ? -11.198 -2.128 13.445 1.00 73.06 101 ILE A N 1
ATOM 834 C CA . ILE A 1 101 ? -12.447 -2.479 14.119 1.00 73.06 101 ILE A CA 1
ATOM 835 C C . ILE A 1 101 ? -12.371 -3.876 14.732 1.00 73.06 101 ILE A C 1
ATOM 837 O O . ILE A 1 101 ? -12.771 -4.040 15.881 1.00 73.06 101 ILE A O 1
ATOM 841 N N . TYR A 1 102 ? -11.855 -4.876 14.014 1.00 82.50 102 TYR A N 1
ATOM 842 C CA . TYR A 1 102 ? -11.734 -6.226 14.571 1.00 82.50 102 TYR A CA 1
ATOM 843 C C . TYR A 1 102 ? -10.813 -6.279 15.793 1.00 82.50 102 TYR A C 1
ATOM 845 O O . TYR A 1 102 ? -11.139 -6.965 16.751 1.00 82.50 102 TYR A O 1
ATOM 853 N N . LEU A 1 103 ? -9.744 -5.481 15.826 1.00 84.06 103 LEU A N 1
ATOM 854 C CA . LEU A 1 103 ? -8.885 -5.363 17.008 1.00 84.06 103 LEU A CA 1
ATOM 855 C C . LEU A 1 103 ? -9.633 -4.839 18.241 1.00 84.06 103 LEU A C 1
ATOM 857 O O . LEU A 1 103 ? -9.329 -5.242 19.360 1.00 84.06 103 LEU A O 1
ATOM 861 N N . ILE A 1 104 ? -10.620 -3.961 18.038 1.00 76.44 104 ILE A N 1
ATOM 862 C CA . ILE A 1 104 ? -11.496 -3.482 19.113 1.00 76.44 104 ILE A CA 1
ATOM 863 C C . ILE A 1 104 ? -12.470 -4.585 19.544 1.00 76.44 104 ILE A C 1
ATOM 865 O O . ILE A 1 104 ? -12.746 -4.708 20.729 1.00 76.44 104 ILE A O 1
ATOM 869 N N . LEU A 1 105 ? -12.989 -5.369 18.594 1.00 72.38 105 LEU A N 1
ATOM 870 C CA . LEU A 1 105 ? -13.912 -6.480 18.861 1.00 72.38 105 LEU A CA 1
ATOM 871 C C . LEU A 1 105 ? -13.247 -7.664 19.568 1.00 72.38 105 LEU A C 1
ATOM 873 O O . LEU A 1 105 ? -13.911 -8.371 20.316 1.00 72.38 105 LEU A O 1
ATOM 877 N N . ASP A 1 106 ? -11.959 -7.879 19.322 1.00 80.44 106 ASP A N 1
ATOM 878 C CA . ASP A 1 106 ? -11.165 -8.917 19.979 1.00 80.44 106 ASP A CA 1
ATOM 879 C C . ASP A 1 106 ? -10.664 -8.479 21.371 1.00 80.44 106 ASP A C 1
ATOM 881 O O . ASP A 1 106 ? -9.883 -9.196 22.000 1.00 80.44 106 ASP A O 1
ATOM 885 N N . ASP A 1 107 ? -11.121 -7.316 21.853 1.00 81.12 107 ASP A N 1
ATOM 886 C CA . ASP A 1 107 ? -10.776 -6.718 23.143 1.00 81.12 107 ASP A CA 1
ATOM 887 C C . ASP A 1 107 ? -9.258 -6.587 23.357 1.00 81.12 107 ASP A C 1
ATOM 889 O O . ASP A 1 107 ? -8.763 -6.769 24.464 1.00 81.12 107 ASP A O 1
ATOM 893 N N . VAL A 1 108 ? -8.477 -6.301 22.312 1.00 84.69 108 VAL A N 1
ATOM 894 C CA . VAL A 1 108 ? -7.012 -6.207 22.430 1.00 84.69 108 VAL A CA 1
ATOM 895 C C . VAL A 1 108 ? -6.611 -4.946 23.204 1.00 84.69 108 VAL A C 1
ATOM 897 O O . VAL A 1 108 ? -7.185 -3.872 23.005 1.00 84.69 108 VAL A O 1
ATOM 900 N N . GLU A 1 109 ? -5.592 -5.050 24.065 1.00 87.62 109 GLU A N 1
ATOM 901 C CA . GLU A 1 109 ? -5.027 -3.898 24.778 1.00 87.62 109 GLU A CA 1
ATOM 902 C C . GLU A 1 109 ? -4.680 -2.750 23.800 1.00 87.62 109 GLU A C 1
ATOM 904 O O . GLU A 1 109 ? -4.061 -2.989 22.758 1.00 87.62 109 GLU A O 1
ATOM 909 N N . PRO A 1 110 ? -5.074 -1.488 24.079 1.00 84.25 110 PRO A N 1
ATOM 910 C CA . PRO A 1 110 ? -4.994 -0.414 23.086 1.00 84.25 110 PRO A CA 1
ATOM 911 C C . PRO A 1 110 ? -3.595 -0.139 22.523 1.00 84.25 110 PRO A C 1
ATOM 913 O O . PRO A 1 110 ? -3.474 0.233 21.350 1.00 84.25 110 PRO A O 1
ATOM 916 N N . LYS A 1 111 ? -2.526 -0.308 23.316 1.00 87.94 111 LYS A N 1
ATOM 917 C CA . LYS A 1 111 ? -1.156 -0.111 22.823 1.00 87.94 111 LYS A CA 1
ATOM 918 C C . LYS A 1 111 ? -0.759 -1.251 21.893 1.00 87.94 111 LYS A C 1
ATOM 920 O O . LYS A 1 111 ? -0.199 -0.974 20.833 1.00 87.94 111 LYS A O 1
ATOM 925 N N . GLN A 1 112 ? -1.080 -2.497 22.239 1.00 90.88 112 GLN A N 1
ATOM 926 C CA . GLN A 1 112 ? -0.871 -3.658 21.372 1.00 90.88 112 GLN A CA 1
ATOM 927 C C . GLN A 1 112 ? -1.682 -3.545 20.078 1.00 90.88 112 GLN A C 1
ATOM 929 O O . GLN A 1 112 ? -1.126 -3.747 19.002 1.00 90.88 112 GLN A O 1
ATOM 934 N N . ALA A 1 113 ? -2.949 -3.135 20.152 1.00 87.75 113 ALA A N 1
ATOM 935 C CA . ALA A 1 113 ? -3.793 -2.918 18.980 1.00 87.75 113 ALA A CA 1
ATOM 936 C C . ALA A 1 113 ? -3.213 -1.838 18.053 1.00 87.75 113 ALA A C 1
ATOM 938 O O . ALA A 1 113 ? -3.122 -2.032 16.842 1.00 87.75 113 ALA A O 1
ATOM 939 N N . THR A 1 114 ? -2.764 -0.713 18.620 1.00 88.12 114 THR A N 1
ATOM 940 C CA . THR A 1 114 ? -2.145 0.378 17.849 1.00 88.12 114 THR A CA 1
ATOM 941 C C . THR A 1 114 ? -0.844 -0.075 17.189 1.00 88.12 114 THR A C 1
ATOM 943 O O . THR A 1 114 ? -0.619 0.206 16.011 1.00 88.12 114 THR A O 1
ATOM 946 N N . LYS A 1 115 ? 0.000 -0.809 17.925 1.00 93.44 115 LYS A N 1
ATOM 947 C CA . LYS A 1 115 ? 1.246 -1.379 17.402 1.00 93.44 115 LYS A CA 1
ATOM 948 C C . LYS A 1 115 ? 0.967 -2.347 16.248 1.00 93.44 115 LYS A C 1
ATOM 950 O O . LYS A 1 115 ? 1.547 -2.186 15.178 1.00 93.44 115 LYS A O 1
ATOM 955 N N . MET A 1 116 ? 0.032 -3.279 16.435 1.00 93.38 116 MET A N 1
ATOM 956 C CA . MET A 1 116 ? -0.331 -4.276 15.426 1.00 93.38 116 MET A CA 1
ATOM 957 C C . MET A 1 116 ? -0.897 -3.622 14.171 1.00 93.38 116 MET A C 1
ATOM 959 O O . MET A 1 116 ? -0.523 -3.989 13.061 1.00 93.38 116 MET A O 1
ATOM 963 N N . LEU A 1 117 ? -1.758 -2.615 14.329 1.00 91.75 117 LEU A N 1
ATOM 964 C CA . LEU A 1 117 ? -2.304 -1.875 13.198 1.00 91.75 117 LEU A CA 1
ATOM 965 C C . LEU A 1 117 ? -1.200 -1.166 12.402 1.00 91.75 117 LEU A C 1
ATOM 967 O O . LEU A 1 117 ? -1.230 -1.187 11.172 1.00 91.75 117 LEU A O 1
ATOM 971 N N . GLY A 1 118 ? -0.214 -0.578 13.085 1.00 91.88 118 GLY A N 1
ATOM 972 C CA . GLY A 1 118 ? 0.952 0.031 12.444 1.00 91.88 118 GLY A CA 1
ATOM 973 C C . GLY A 1 118 ? 1.780 -0.983 11.654 1.00 91.88 118 GLY A C 1
ATOM 974 O O . GLY A 1 118 ? 2.083 -0.749 10.485 1.00 91.88 118 GLY A O 1
ATOM 975 N N . GLU A 1 119 ? 2.085 -2.133 12.260 1.00 93.38 119 GLU A N 1
ATOM 976 C CA . GLU A 1 119 ? 2.823 -3.228 11.613 1.00 93.38 119 GLU A CA 1
ATOM 977 C C . GLU A 1 119 ? 2.078 -3.764 10.381 1.00 93.38 119 GLU A C 1
ATOM 979 O O . GLU A 1 119 ? 2.659 -3.868 9.303 1.00 93.38 119 GLU A O 1
ATOM 984 N N . LEU A 1 120 ? 0.775 -4.035 10.503 1.00 92.56 120 LEU A N 1
ATOM 985 C CA . LEU A 1 120 ? -0.052 -4.519 9.395 1.00 92.56 120 LEU A CA 1
ATOM 986 C C . LEU A 1 120 ? -0.176 -3.492 8.267 1.00 92.56 120 LEU A C 1
ATOM 988 O O . LEU A 1 120 ? -0.143 -3.870 7.099 1.00 92.56 120 LEU A O 1
ATOM 992 N N . THR A 1 121 ? -0.282 -2.204 8.598 1.00 90.50 121 THR A N 1
ATOM 993 C CA . THR A 1 121 ? -0.323 -1.126 7.597 1.00 90.50 121 THR A CA 1
ATOM 994 C C . THR A 1 121 ? 0.993 -1.044 6.832 1.00 90.50 121 THR A C 1
ATOM 996 O O . THR A 1 121 ? 0.980 -0.937 5.608 1.00 90.50 121 THR A O 1
ATOM 999 N N . ALA A 1 122 ? 2.129 -1.140 7.529 1.00 91.50 122 ALA A N 1
ATOM 1000 C CA . ALA A 1 122 ? 3.442 -1.142 6.895 1.00 91.50 122 ALA A CA 1
ATOM 1001 C C . ALA A 1 122 ? 3.611 -2.342 5.950 1.00 91.50 122 ALA A C 1
ATOM 1003 O O . ALA A 1 122 ? 4.024 -2.161 4.806 1.00 91.50 122 ALA A O 1
ATOM 1004 N N . ILE A 1 123 ? 3.228 -3.546 6.394 1.00 89.25 123 ILE A N 1
ATOM 1005 C CA . ILE A 1 123 ? 3.283 -4.754 5.559 1.00 89.25 123 ILE A CA 1
ATOM 1006 C C . ILE A 1 123 ? 2.364 -4.604 4.342 1.00 89.25 123 ILE A C 1
ATOM 1008 O O . ILE A 1 123 ? 2.798 -4.828 3.216 1.00 89.25 123 ILE A O 1
ATOM 1012 N N . TYR A 1 124 ? 1.114 -4.185 4.542 1.00 86.75 124 TYR A N 1
ATOM 1013 C CA . TYR A 1 124 ? 0.150 -4.021 3.454 1.00 86.75 124 TYR A CA 1
ATOM 1014 C C . TYR A 1 124 ? 0.623 -3.007 2.404 1.00 86.75 124 TYR A C 1
ATOM 1016 O O . TYR A 1 124 ? 0.545 -3.284 1.208 1.00 86.75 124 TYR A O 1
ATOM 1024 N N . ASN A 1 125 ? 1.157 -1.863 2.839 1.00 87.44 125 ASN A N 1
ATOM 1025 C CA . ASN A 1 125 ? 1.700 -0.853 1.932 1.00 87.44 125 ASN A CA 1
ATOM 1026 C C . ASN A 1 125 ? 2.916 -1.382 1.166 1.00 87.44 125 ASN A C 1
ATOM 1028 O O . ASN A 1 125 ? 2.959 -1.231 -0.050 1.00 87.44 125 ASN A O 1
ATOM 1032 N N . SER A 1 126 ? 3.842 -2.074 1.841 1.00 88.62 126 SER A N 1
ATOM 1033 C CA . SER A 1 126 ? 4.988 -2.717 1.183 1.00 88.62 126 SER A CA 1
ATOM 1034 C C . SER A 1 126 ? 4.533 -3.690 0.094 1.00 88.62 126 SER A C 1
ATOM 1036 O O . SER A 1 126 ? 5.025 -3.642 -1.025 1.00 88.62 126 SER A O 1
ATOM 1038 N N . MET A 1 127 ? 3.544 -4.537 0.382 1.00 85.38 127 MET A N 1
ATOM 1039 C CA . MET A 1 127 ? 3.034 -5.502 -0.597 1.00 85.38 127 MET A CA 1
ATOM 1040 C C . MET A 1 127 ? 2.291 -4.832 -1.758 1.00 85.38 127 MET A C 1
ATOM 1042 O O . MET A 1 127 ? 2.328 -5.315 -2.892 1.00 85.38 127 MET A O 1
ATOM 1046 N N . TYR A 1 128 ? 1.590 -3.731 -1.485 1.00 85.12 128 TYR A N 1
ATOM 1047 C CA . TYR A 1 128 ? 0.942 -2.928 -2.516 1.00 85.12 128 TYR A CA 1
ATOM 1048 C C . TYR A 1 128 ? 1.973 -2.285 -3.452 1.00 85.12 128 TYR A C 1
ATOM 1050 O O . TYR A 1 128 ? 1.803 -2.336 -4.672 1.00 85.12 128 TYR A O 1
ATOM 1058 N N . GLU A 1 129 ? 3.053 -1.740 -2.896 1.00 89.44 129 GLU A N 1
ATOM 1059 C CA . GLU A 1 129 ? 4.185 -1.209 -3.655 1.00 89.44 129 GLU A CA 1
ATOM 1060 C C . GLU A 1 129 ? 4.859 -2.295 -4.505 1.00 89.44 129 GLU A C 1
ATOM 1062 O O . GLU A 1 129 ? 4.988 -2.110 -5.714 1.00 89.44 129 GLU A O 1
ATOM 1067 N N . ASP A 1 130 ? 5.148 -3.469 -3.935 1.00 89.31 130 ASP A N 1
ATOM 1068 C CA . ASP A 1 130 ? 5.707 -4.613 -4.674 1.00 89.31 130 ASP A CA 1
ATOM 1069 C C . ASP A 1 130 ? 4.803 -5.033 -5.846 1.00 89.31 130 ASP A C 1
ATOM 1071 O O . ASP A 1 130 ? 5.255 -5.389 -6.940 1.00 89.31 130 ASP A O 1
ATOM 1075 N N . MET A 1 131 ? 3.483 -5.016 -5.646 1.00 89.06 131 MET A N 1
ATOM 1076 C CA . MET A 1 131 ? 2.529 -5.308 -6.713 1.00 89.06 131 MET A CA 1
ATOM 1077 C C . MET A 1 131 ? 2.597 -4.254 -7.830 1.00 89.06 131 MET A C 1
ATOM 1079 O O . MET A 1 131 ? 2.506 -4.618 -9.007 1.00 89.06 131 MET A O 1
ATOM 1083 N N . LEU A 1 132 ? 2.718 -2.967 -7.490 1.00 90.81 132 LEU A N 1
ATOM 1084 C CA . LEU A 1 132 ? 2.873 -1.899 -8.481 1.00 90.81 132 LEU A CA 1
ATOM 1085 C C . LEU A 1 132 ? 4.193 -2.032 -9.242 1.00 90.81 132 LEU A C 1
ATOM 1087 O O . LEU A 1 132 ? 4.174 -1.907 -10.466 1.00 90.81 132 LEU A O 1
ATOM 1091 N N . ASP A 1 133 ? 5.285 -2.384 -8.565 1.00 93.62 133 ASP A N 1
ATOM 1092 C CA . ASP A 1 133 ? 6.589 -2.629 -9.190 1.00 93.62 133 ASP A CA 1
ATOM 1093 C C . ASP A 1 133 ? 6.520 -3.745 -10.217 1.00 93.62 133 ASP A C 1
ATOM 1095 O O . ASP A 1 133 ? 6.924 -3.574 -11.365 1.00 93.62 133 ASP A O 1
ATOM 1099 N N . ASN A 1 134 ? 5.910 -4.872 -9.854 1.00 93.44 134 ASN A N 1
ATOM 1100 C CA . ASN A 1 134 ? 5.735 -5.989 -10.778 1.00 93.44 134 ASN A CA 1
ATOM 1101 C C . ASN A 1 134 ? 4.940 -5.588 -12.032 1.00 93.44 134 ASN A C 1
ATOM 1103 O O . ASN A 1 134 ? 5.272 -6.003 -13.147 1.00 93.44 134 ASN A O 1
ATOM 1107 N N . LYS A 1 135 ? 3.894 -4.767 -11.875 1.00 94.19 135 LYS A N 1
ATOM 1108 C CA . LYS A 1 135 ? 3.105 -4.256 -13.008 1.00 94.19 135 LYS A CA 1
ATOM 1109 C C . LYS A 1 135 ? 3.914 -3.282 -13.861 1.00 94.19 135 LYS A C 1
ATOM 1111 O O . LYS A 1 135 ? 3.902 -3.397 -15.086 1.00 94.19 135 LYS A O 1
ATOM 1116 N N . LEU A 1 136 ? 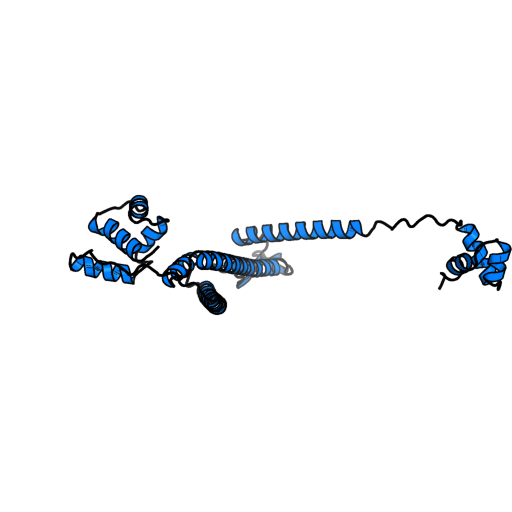4.627 -2.358 -13.225 1.00 96.44 136 LEU A N 1
ATOM 1117 C CA . LEU A 1 136 ? 5.483 -1.386 -13.892 1.00 96.44 136 LEU A CA 1
ATOM 1118 C C . LEU A 1 136 ? 6.593 -2.083 -14.686 1.00 96.44 136 LEU A C 1
ATOM 1120 O O . LEU A 1 136 ? 6.770 -1.797 -15.866 1.00 96.44 136 LEU A O 1
ATOM 1124 N N . PHE A 1 137 ? 7.291 -3.050 -14.093 1.00 96.88 137 PHE A N 1
ATOM 1125 C CA . PHE A 1 137 ? 8.340 -3.800 -14.779 1.00 96.88 137 PHE A CA 1
ATOM 1126 C C . PHE A 1 137 ? 7.805 -4.604 -15.959 1.00 96.88 137 PHE A C 1
ATOM 1128 O O . PHE A 1 137 ? 8.460 -4.646 -16.997 1.00 96.88 137 PHE A O 1
ATOM 1135 N N . ALA A 1 138 ? 6.599 -5.170 -15.866 1.00 96.50 138 ALA A N 1
ATOM 1136 C CA . ALA A 1 138 ? 5.968 -5.814 -17.015 1.00 96.50 138 ALA A CA 1
ATOM 1137 C C . ALA A 1 138 ? 5.693 -4.818 -18.159 1.00 96.50 138 ALA A C 1
ATOM 1139 O O . ALA A 1 138 ? 5.906 -5.144 -19.327 1.00 96.50 138 ALA A O 1
ATOM 1140 N N . VAL A 1 139 ? 5.252 -3.595 -17.842 1.00 96.94 139 VAL A N 1
ATOM 1141 C CA . VAL A 1 139 ? 5.070 -2.514 -18.828 1.00 96.94 139 VAL A CA 1
ATOM 1142 C C . VAL A 1 139 ? 6.406 -2.128 -19.464 1.00 96.94 139 VAL A C 1
ATOM 1144 O O . VAL A 1 139 ? 6.507 -2.083 -20.690 1.00 96.94 139 VAL A O 1
ATOM 1147 N N . LEU A 1 140 ? 7.439 -1.899 -18.652 1.00 95.88 140 LEU A N 1
ATOM 1148 C CA . LEU A 1 140 ? 8.775 -1.540 -19.130 1.00 95.88 140 LEU A CA 1
ATOM 1149 C C . LEU A 1 140 ? 9.408 -2.657 -19.972 1.00 95.88 140 LEU A C 1
ATOM 1151 O O . LEU A 1 140 ? 10.031 -2.364 -20.990 1.00 95.88 140 LEU A O 1
ATOM 1155 N N . ASP A 1 141 ? 9.204 -3.930 -19.616 1.00 97.00 141 ASP A N 1
ATOM 1156 C CA . ASP A 1 141 ? 9.665 -5.070 -20.417 1.00 97.00 141 ASP A CA 1
ATOM 1157 C C . ASP A 1 141 ? 9.048 -5.053 -21.817 1.00 97.00 141 ASP A C 1
ATOM 1159 O O . ASP A 1 141 ? 9.750 -5.276 -22.801 1.00 97.00 141 ASP A O 1
ATOM 1163 N N . VAL A 1 142 ? 7.753 -4.735 -21.940 1.00 97.00 142 VAL A N 1
ATOM 1164 C CA . VAL A 1 142 ? 7.117 -4.586 -23.255 1.00 97.00 142 VAL A CA 1
ATOM 1165 C C . VAL A 1 142 ? 7.724 -3.430 -24.039 1.00 97.00 142 VAL A C 1
ATOM 1167 O O . VAL A 1 142 ? 8.047 -3.613 -25.212 1.00 97.00 142 VAL A O 1
ATOM 1170 N N . LEU A 1 143 ? 7.911 -2.269 -23.409 1.00 95.38 143 LEU A N 1
ATOM 1171 C CA . LEU A 1 143 ? 8.483 -1.091 -24.068 1.00 95.38 143 LEU A CA 1
ATOM 1172 C C . LEU A 1 143 ? 9.937 -1.312 -24.524 1.00 95.38 143 LEU A C 1
ATOM 1174 O O . LEU A 1 143 ? 10.366 -0.710 -25.506 1.00 95.38 143 LEU A O 1
ATOM 1178 N N . ASN A 1 144 ? 10.665 -2.215 -23.863 1.00 95.81 144 ASN A N 1
ATOM 1179 C CA . ASN A 1 144 ? 12.031 -2.606 -24.217 1.00 95.81 144 ASN A CA 1
ATOM 1180 C C . ASN A 1 144 ? 12.116 -3.703 -25.294 1.00 95.81 144 ASN A C 1
ATOM 1182 O O . ASN A 1 144 ? 13.219 -4.067 -25.711 1.00 95.81 144 ASN A O 1
ATOM 1186 N N . LYS A 1 145 ? 10.990 -4.252 -25.773 1.00 96.12 145 LYS A N 1
ATOM 1187 C CA . LYS A 1 145 ? 11.009 -5.255 -26.851 1.00 96.12 145 LYS A CA 1
ATOM 1188 C C . LYS A 1 145 ? 11.493 -4.652 -28.174 1.00 96.12 145 LYS A C 1
ATOM 1190 O O . LYS A 1 145 ? 11.337 -3.455 -28.417 1.00 96.12 145 LYS A O 1
ATOM 1195 N N . PRO A 1 146 ? 12.064 -5.475 -29.074 1.00 96.50 146 PRO A N 1
ATOM 1196 C CA . PRO A 1 146 ? 12.531 -4.981 -30.360 1.00 96.50 146 PRO A CA 1
ATOM 1197 C C . PRO A 1 146 ? 11.374 -4.437 -31.201 1.00 96.50 146 PRO A C 1
ATOM 1199 O O . PRO A 1 146 ? 10.257 -4.977 -31.200 1.00 96.50 146 PRO A O 1
ATOM 1202 N N . THR A 1 147 ? 11.678 -3.385 -31.960 1.00 96.88 147 THR A N 1
ATOM 1203 C CA . THR A 1 147 ? 10.806 -2.884 -33.021 1.00 96.88 147 THR A CA 1
ATOM 1204 C C . THR A 1 147 ? 10.676 -3.920 -34.133 1.00 96.88 147 THR A C 1
ATOM 1206 O O . THR A 1 147 ? 11.512 -4.813 -34.292 1.00 96.88 147 THR A O 1
ATOM 1209 N N . LYS A 1 148 ? 9.594 -3.819 -34.902 1.00 96.56 148 LYS A N 1
ATOM 1210 C CA . LYS A 1 148 ? 9.323 -4.698 -36.044 1.00 96.56 148 LYS A CA 1
ATOM 1211 C C . LYS A 1 148 ? 9.044 -3.871 -37.289 1.00 96.56 148 LYS A C 1
ATOM 1213 O O . LYS A 1 148 ? 8.836 -2.662 -37.210 1.00 96.56 148 LYS A O 1
ATOM 1218 N N . TRP A 1 149 ? 9.013 -4.538 -38.434 1.00 96.31 149 TRP A N 1
ATOM 1219 C CA . TRP A 1 149 ? 8.464 -3.968 -39.657 1.00 96.31 149 TRP A CA 1
ATOM 1220 C C . TRP A 1 149 ? 6.998 -4.359 -39.797 1.00 96.31 149 TRP A C 1
ATOM 1222 O O . TRP A 1 149 ? 6.614 -5.489 -39.492 1.00 96.31 149 TRP A O 1
ATOM 1232 N N . GLY A 1 150 ? 6.195 -3.400 -40.230 1.00 92.75 150 GLY A N 1
ATOM 1233 C CA . GLY A 1 150 ? 4.796 -3.574 -40.579 1.00 92.75 150 GLY A CA 1
ATOM 1234 C C . GLY A 1 150 ? 4.521 -2.977 -41.951 1.00 92.75 150 GLY A C 1
ATOM 1235 O O . GLY A 1 150 ? 5.417 -2.448 -42.607 1.00 92.75 150 GLY A O 1
ATOM 1236 N N . MET A 1 151 ? 3.267 -3.060 -42.367 1.00 94.50 151 MET A N 1
ATOM 1237 C CA . MET A 1 151 ? 2.767 -2.431 -43.580 1.00 94.50 151 MET A CA 1
ATOM 1238 C C . MET A 1 151 ? 1.582 -1.556 -43.181 1.00 94.50 151 MET A C 1
ATOM 1240 O O . MET A 1 151 ? 0.743 -1.999 -42.392 1.00 94.50 151 MET A O 1
ATOM 1244 N N . ASP A 1 152 ? 1.552 -0.314 -43.649 1.00 92.75 152 ASP A N 1
ATOM 1245 C CA . ASP A 1 152 ? 0.407 0.568 -43.427 1.00 92.75 152 ASP A CA 1
ATOM 1246 C C . ASP A 1 152 ? -0.754 0.248 -44.387 1.00 92.75 152 ASP A C 1
ATOM 1248 O O . ASP A 1 152 ? -0.697 -0.691 -45.185 1.00 92.75 152 ASP A O 1
ATOM 1252 N N . ALA A 1 153 ? -1.840 1.020 -44.295 1.00 91.06 153 ALA A N 1
ATOM 1253 C CA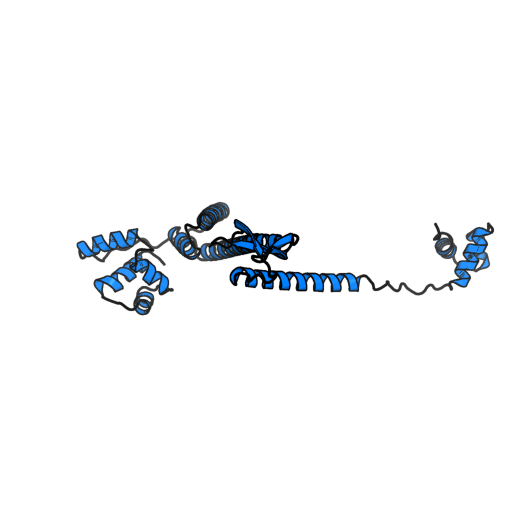 . ALA A 1 153 ? -3.021 0.824 -45.135 1.00 91.06 153 ALA A CA 1
ATOM 1254 C C . ALA A 1 153 ? -2.759 1.071 -46.636 1.00 91.06 153 ALA A C 1
ATOM 1256 O O . ALA A 1 153 ? -3.542 0.616 -47.468 1.00 91.06 153 ALA A O 1
ATOM 1257 N N . GLU A 1 154 ? -1.676 1.769 -46.984 1.00 94.12 154 GLU A N 1
ATOM 1258 C CA . GLU A 1 154 ? -1.288 2.110 -48.357 1.00 94.12 154 GLU A CA 1
ATOM 1259 C C . GLU A 1 154 ? -0.287 1.103 -48.946 1.00 94.12 154 GLU A C 1
ATOM 1261 O O . GLU A 1 154 ? 0.083 1.196 -50.117 1.00 94.12 154 GLU A O 1
ATOM 1266 N N . GLY A 1 155 ? 0.134 0.107 -48.161 1.00 92.38 155 GLY A N 1
ATOM 1267 C CA . GLY A 1 155 ? 1.098 -0.899 -48.590 1.00 92.38 155 GLY A CA 1
ATOM 1268 C C . GLY A 1 155 ? 2.559 -0.488 -48.387 1.00 92.38 155 GLY A C 1
ATOM 1269 O O . GLY A 1 155 ? 3.455 -1.173 -48.884 1.00 92.38 155 GLY A O 1
ATOM 1270 N N . ILE A 1 156 ? 2.830 0.605 -47.668 1.00 95.06 156 ILE A N 1
ATOM 1271 C CA . ILE A 1 156 ? 4.184 1.098 -47.403 1.00 95.06 156 ILE A CA 1
ATOM 1272 C C . ILE A 1 156 ? 4.758 0.373 -46.183 1.00 95.06 156 ILE A C 1
ATOM 1274 O O . ILE A 1 156 ? 4.101 0.214 -45.152 1.00 95.06 156 ILE A O 1
ATOM 1278 N N . ILE A 1 157 ? 6.012 -0.075 -46.293 1.00 95.06 157 ILE A N 1
ATOM 1279 C CA . ILE A 1 157 ? 6.732 -0.696 -45.178 1.00 95.06 157 ILE A CA 1
ATOM 1280 C C . ILE A 1 157 ? 7.087 0.381 -44.152 1.00 95.06 157 ILE A C 1
ATOM 1282 O O . ILE A 1 157 ? 7.809 1.330 -44.456 1.00 95.06 157 ILE A O 1
ATOM 1286 N N . ILE A 1 158 ? 6.631 0.191 -42.917 1.00 95.50 158 ILE A N 1
ATOM 1287 C CA . ILE A 1 158 ? 6.859 1.108 -41.798 1.00 95.50 158 ILE A CA 1
ATOM 1288 C C . ILE A 1 158 ? 7.513 0.388 -40.618 1.00 95.50 158 ILE A C 1
ATOM 1290 O O . ILE A 1 158 ? 7.408 -0.831 -40.465 1.00 95.50 158 ILE A O 1
ATOM 1294 N N . THR A 1 159 ? 8.183 1.145 -39.747 1.00 97.00 159 THR A N 1
ATOM 1295 C CA . THR A 1 159 ? 8.637 0.621 -38.449 1.00 97.00 159 THR A CA 1
ATOM 1296 C C . THR A 1 159 ? 7.499 0.715 -37.443 1.00 97.00 159 THR A C 1
ATOM 1298 O O . THR A 1 159 ? 6.839 1.746 -37.344 1.00 97.00 159 THR A O 1
ATOM 1301 N N . VAL A 1 160 ? 7.294 -0.352 -36.677 1.00 97.12 160 VAL A N 1
ATOM 1302 C CA . VAL A 1 160 ? 6.304 -0.411 -35.605 1.00 97.12 160 VAL A CA 1
ATOM 1303 C C . VAL A 1 160 ? 6.968 -0.711 -34.261 1.00 97.12 160 VAL A C 1
ATOM 1305 O O . VAL A 1 160 ? 7.928 -1.482 -34.163 1.00 97.12 160 VAL A O 1
ATOM 1308 N N . TYR A 1 161 ? 6.443 -0.088 -33.213 1.00 97.62 161 TYR A N 1
ATOM 1309 C CA . TYR A 1 161 ? 6.965 -0.088 -31.851 1.00 97.62 161 TYR A CA 1
ATOM 1310 C C . TYR A 1 161 ? 6.047 -0.902 -30.935 1.00 97.62 161 TYR A C 1
ATOM 1312 O O . TYR A 1 161 ? 4.833 -0.862 -31.136 1.00 97.62 161 TYR A O 1
ATOM 1320 N N . PRO A 1 162 ? 6.582 -1.634 -29.944 1.00 97.81 162 PRO A N 1
ATOM 1321 C CA . PRO A 1 162 ? 5.768 -2.399 -29.006 1.00 97.81 162 PRO A CA 1
ATOM 1322 C C . PRO A 1 162 ? 5.049 -1.484 -28.008 1.00 97.81 162 PRO A C 1
ATOM 1324 O O . PRO A 1 162 ? 5.647 -0.591 -27.415 1.00 97.81 162 PRO A O 1
ATOM 1327 N N . HIS A 1 163 ? 3.759 -1.729 -27.811 1.00 97.62 163 HIS A N 1
ATOM 1328 C CA . HIS A 1 163 ? 2.878 -1.037 -26.875 1.00 97.62 163 HIS A CA 1
ATOM 1329 C C . HIS A 1 163 ? 2.190 -2.075 -25.985 1.00 97.62 163 HIS A C 1
ATOM 1331 O O . HIS A 1 163 ? 1.595 -3.024 -26.507 1.00 97.62 163 HIS A O 1
ATOM 1337 N N . PRO A 1 164 ? 2.249 -1.943 -24.653 1.00 97.44 164 PRO A N 1
ATOM 1338 C CA . PRO A 1 164 ? 1.557 -2.863 -23.765 1.00 97.44 164 PRO A CA 1
ATOM 1339 C C . PRO A 1 164 ? 0.044 -2.643 -23.818 1.00 97.44 164 PRO A C 1
ATOM 1341 O O . PRO A 1 164 ? -0.448 -1.519 -23.759 1.00 97.44 164 PRO A O 1
ATOM 1344 N N . VAL A 1 165 ? -0.701 -3.745 -23.887 1.00 96.38 165 VAL A N 1
ATOM 1345 C CA . VAL A 1 165 ? -2.161 -3.753 -23.754 1.00 96.38 165 VAL A CA 1
ATOM 1346 C C . VAL A 1 165 ? -2.499 -4.081 -22.308 1.00 96.38 165 VAL A C 1
ATOM 1348 O O . VAL A 1 165 ? -2.167 -5.170 -21.836 1.00 96.38 165 VAL A O 1
ATOM 1351 N N . LEU A 1 166 ? -3.152 -3.158 -21.602 1.00 95.38 166 LEU A N 1
ATOM 1352 C CA . LEU A 1 166 ? -3.433 -3.293 -20.173 1.00 95.38 166 LEU A CA 1
ATOM 1353 C C . LEU A 1 166 ? -4.863 -3.758 -19.877 1.00 95.38 166 LEU A C 1
ATOM 1355 O O . LEU A 1 166 ? -5.811 -3.491 -20.614 1.00 95.38 166 LEU A O 1
ATOM 1359 N N . SER A 1 167 ? -5.018 -4.465 -18.762 1.00 92.50 167 SER A N 1
ATOM 1360 C CA . SER A 1 167 ? -6.294 -4.671 -18.083 1.00 92.50 167 SER A CA 1
ATOM 1361 C C . SER A 1 167 ? -6.722 -3.430 -17.286 1.00 92.50 167 SER A C 1
ATOM 1363 O O . SER A 1 167 ? -5.923 -2.528 -17.041 1.00 92.50 167 SER A O 1
ATOM 1365 N N . ASN A 1 168 ? -7.961 -3.435 -16.781 1.00 88.31 168 ASN A N 1
ATOM 1366 C CA . ASN A 1 168 ? -8.458 -2.397 -15.867 1.00 88.31 168 ASN A CA 1
ATOM 1367 C C . ASN A 1 168 ? -7.650 -2.309 -14.557 1.00 88.31 168 ASN A C 1
ATOM 1369 O O . ASN A 1 168 ? -7.625 -1.259 -13.930 1.00 88.31 168 ASN A O 1
ATOM 1373 N N . ASP A 1 169 ? -6.997 -3.399 -14.138 1.0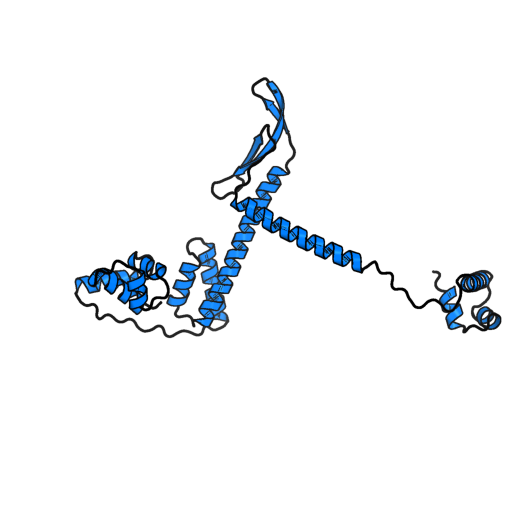0 86.62 169 ASP A N 1
ATOM 1374 C CA . ASP A 1 169 ? -6.099 -3.441 -12.977 1.00 86.62 169 ASP A CA 1
ATOM 1375 C C . ASP A 1 169 ? -4.614 -3.256 -13.350 1.00 86.62 169 ASP A C 1
ATOM 1377 O O . ASP A 1 169 ? -3.734 -3.616 -12.564 1.00 86.62 169 ASP A O 1
ATOM 1381 N N . TYR A 1 170 ? -4.334 -2.695 -14.532 1.00 91.62 170 TYR A N 1
ATOM 1382 C CA . TYR A 1 170 ? -2.999 -2.364 -15.049 1.00 91.62 170 TYR A CA 1
ATOM 1383 C C . TYR A 1 170 ? -2.044 -3.551 -15.239 1.00 91.62 170 TYR A C 1
ATOM 1385 O O . TYR A 1 170 ? -0.825 -3.390 -15.245 1.00 91.62 170 TYR A O 1
ATOM 1393 N N . LYS A 1 171 ? -2.574 -4.762 -15.414 1.00 92.38 171 LYS A N 1
ATOM 1394 C CA . LYS A 1 171 ? -1.782 -5.932 -15.807 1.00 92.38 171 LYS A CA 1
ATOM 1395 C C . LYS A 1 171 ? -1.628 -5.969 -17.320 1.00 92.38 171 LYS A C 1
ATOM 1397 O O . LYS A 1 171 ? -2.603 -5.802 -18.052 1.00 92.38 171 LYS A O 1
ATOM 1402 N N . VAL A 1 172 ? -0.418 -6.255 -17.787 1.00 95.88 172 VAL A N 1
ATOM 1403 C CA . VAL A 1 172 ? -0.145 -6.474 -19.210 1.00 95.88 172 VAL A CA 1
ATOM 1404 C C . VAL A 1 172 ? -0.848 -7.754 -19.669 1.00 95.88 172 VAL A C 1
ATOM 1406 O O . VAL A 1 172 ? -0.545 -8.846 -19.194 1.00 95.88 172 VAL A O 1
ATOM 1409 N N . LYS A 1 173 ? -1.799 -7.620 -20.596 1.00 96.50 173 LYS A N 1
ATOM 1410 C CA . LYS A 1 173 ? -2.506 -8.733 -21.249 1.00 96.50 173 LYS A CA 1
ATOM 1411 C C . LYS A 1 173 ? -1.864 -9.153 -22.567 1.00 96.50 173 LYS A C 1
ATOM 1413 O O . LYS A 1 173 ? -2.074 -10.274 -23.018 1.00 96.50 173 LYS A O 1
ATOM 1418 N N . GLY A 1 174 ? -1.132 -8.250 -23.208 1.00 95.56 174 GLY A N 1
ATOM 1419 C CA . GLY A 1 174 ? -0.560 -8.485 -24.524 1.00 95.56 174 GLY A CA 1
ATOM 1420 C C . GLY A 1 174 ? 0.276 -7.314 -25.012 1.00 95.56 174 GLY A C 1
ATOM 1421 O O . GLY A 1 174 ? 0.513 -6.350 -24.283 1.00 95.56 174 GLY A O 1
ATOM 1422 N N . ILE A 1 175 ? 0.726 -7.428 -26.257 1.00 97.19 175 ILE A N 1
ATOM 1423 C CA . ILE A 1 175 ? 1.583 -6.450 -26.920 1.00 97.19 175 ILE A CA 1
ATOM 1424 C C . ILE A 1 175 ? 0.948 -6.123 -28.262 1.00 97.19 175 ILE A C 1
ATOM 1426 O O . ILE A 1 175 ? 0.716 -7.016 -29.076 1.00 97.19 175 ILE A O 1
ATOM 1430 N N . GLU A 1 176 ? 0.702 -4.845 -28.491 1.00 96.38 176 GLU A N 1
ATOM 1431 C CA . GLU A 1 176 ? 0.279 -4.302 -29.772 1.00 96.38 176 GLU A CA 1
ATOM 1432 C C . GLU A 1 176 ? 1.465 -3.579 -30.413 1.00 96.38 176 GLU A C 1
ATOM 1434 O O . GLU A 1 176 ? 2.276 -2.980 -29.716 1.00 96.38 176 GLU A O 1
ATOM 1439 N N . TYR A 1 177 ? 1.602 -3.640 -31.734 1.00 96.38 177 TYR A N 1
ATOM 1440 C CA . TYR A 1 177 ? 2.656 -2.914 -32.438 1.00 96.38 177 TYR A CA 1
ATOM 1441 C C . TYR A 1 177 ? 2.055 -1.713 -33.165 1.00 96.38 177 TYR A C 1
ATOM 1443 O O . TYR A 1 177 ? 1.190 -1.890 -34.020 1.00 96.38 177 TYR A O 1
ATOM 1451 N N . LYS A 1 178 ? 2.513 -0.500 -32.837 1.00 95.38 178 LYS A N 1
ATOM 1452 C CA . LYS A 1 178 ? 1.977 0.759 -33.385 1.00 95.38 178 LYS A CA 1
ATOM 1453 C C . LYS A 1 178 ? 3.020 1.526 -34.184 1.00 95.38 178 LYS A C 1
ATOM 1455 O O . LYS A 1 178 ? 4.213 1.402 -33.936 1.00 95.38 178 LYS A O 1
ATOM 1460 N N . SER A 1 179 ? 2.574 2.351 -35.126 1.00 94.25 179 SER A N 1
ATOM 1461 C CA . SER A 1 179 ? 3.444 3.166 -35.991 1.00 94.25 179 SER A CA 1
ATOM 1462 C C . SER A 1 179 ? 4.170 4.305 -35.263 1.00 94.25 179 SER A C 1
ATOM 1464 O O . SER A 1 179 ? 5.086 4.905 -35.817 1.00 94.25 179 SER A O 1
ATOM 1466 N N . TYR A 1 180 ? 3.797 4.600 -34.016 1.00 93.56 180 TYR A N 1
ATOM 1467 C CA . TYR A 1 180 ? 4.386 5.655 -33.195 1.00 93.56 180 TYR A CA 1
ATOM 1468 C C . TYR A 1 180 ? 5.022 5.088 -31.921 1.00 93.56 180 TYR A C 1
ATOM 1470 O O . TYR A 1 180 ? 4.574 4.081 -31.375 1.00 93.56 180 TYR A O 1
ATOM 1478 N N . LYS A 1 181 ? 6.080 5.746 -31.437 1.00 92.94 181 LYS A N 1
ATOM 1479 C CA . LYS A 1 181 ? 6.870 5.287 -30.281 1.00 92.94 181 LYS A CA 1
ATOM 1480 C C . LYS A 1 181 ? 6.264 5.673 -28.927 1.00 92.94 181 LYS A C 1
ATOM 1482 O O . LYS A 1 181 ? 6.517 4.997 -27.938 1.00 92.94 181 LYS A O 1
ATOM 1487 N N . SER A 1 182 ? 5.515 6.772 -28.863 1.00 92.12 182 SER A N 1
ATOM 1488 C CA . SER A 1 182 ? 5.005 7.326 -27.605 1.00 92.12 182 SER A CA 1
ATOM 1489 C C . SER A 1 182 ? 3.938 6.428 -26.983 1.00 92.12 182 SER A C 1
ATOM 1491 O O . SER A 1 182 ? 2.908 6.181 -27.606 1.00 92.12 182 SER A O 1
ATOM 1493 N N . TYR A 1 183 ? 4.166 5.990 -25.749 1.00 94.06 183 TYR A N 1
ATOM 1494 C CA . TYR A 1 183 ? 3.190 5.277 -24.931 1.00 94.06 183 TYR A CA 1
ATOM 1495 C C . TYR A 1 183 ? 2.861 6.117 -23.695 1.00 94.06 183 TYR A C 1
ATOM 1497 O O . TYR A 1 183 ? 3.768 6.564 -22.993 1.00 94.06 183 TYR A O 1
ATOM 1505 N N . GLU A 1 184 ? 1.573 6.329 -23.440 1.00 92.81 184 GLU A N 1
ATOM 1506 C CA . GLU A 1 184 ? 1.094 7.037 -22.253 1.00 92.81 184 GLU A CA 1
ATOM 1507 C C . GLU A 1 184 ? 0.910 6.036 -21.112 1.00 92.81 184 GLU A C 1
ATOM 1509 O O . GLU A 1 184 ? 0.024 5.180 -21.137 1.00 92.81 184 GLU A O 1
ATOM 1514 N N . MET A 1 185 ? 1.791 6.119 -20.117 1.00 93.19 185 MET A N 1
ATOM 1515 C CA . MET A 1 185 ? 1.715 5.274 -18.933 1.00 93.19 185 MET A CA 1
ATOM 1516 C C . MET A 1 185 ? 0.586 5.759 -18.010 1.00 93.19 185 MET A C 1
ATOM 1518 O O . MET A 1 185 ? 0.471 6.966 -17.797 1.00 93.19 185 MET A O 1
ATOM 1522 N N . PRO A 1 186 ? -0.221 4.851 -17.426 1.00 94.44 186 PRO A N 1
ATOM 1523 C CA . PRO A 1 186 ? -1.192 5.230 -16.406 1.00 94.44 186 PRO A CA 1
ATOM 1524 C C . PRO A 1 186 ? -0.529 5.988 -15.253 1.00 94.44 186 PRO A C 1
ATOM 1526 O O . PRO A 1 186 ? 0.521 5.559 -14.777 1.00 94.44 186 PRO A O 1
ATOM 1529 N N . GLU A 1 187 ? -1.174 7.054 -14.777 1.00 92.75 187 GLU A N 1
ATOM 1530 C CA . GLU A 1 187 ? -0.653 7.968 -13.745 1.00 92.75 187 GLU A CA 1
ATOM 1531 C C . GLU A 1 187 ? -0.129 7.218 -12.512 1.00 92.75 187 GLU A C 1
ATOM 1533 O O . GLU A 1 187 ? 1.009 7.410 -12.108 1.00 92.75 187 GLU A O 1
ATOM 1538 N N . LEU A 1 188 ? -0.889 6.233 -12.020 1.00 90.56 188 LEU A N 1
ATOM 1539 C CA . LEU A 1 188 ? -0.485 5.408 -10.877 1.00 90.56 188 LEU A CA 1
ATOM 1540 C C . LEU A 1 188 ? 0.853 4.669 -11.087 1.00 90.56 188 LEU A C 1
ATOM 1542 O O . LEU A 1 188 ? 1.628 4.507 -10.148 1.00 90.56 188 LEU A O 1
ATOM 1546 N N . LEU A 1 189 ? 1.114 4.173 -12.301 1.00 93.62 189 LEU A N 1
ATOM 1547 C CA . LEU A 1 189 ? 2.377 3.500 -12.620 1.00 93.62 189 LEU A CA 1
ATOM 1548 C C . LEU A 1 189 ? 3.496 4.508 -12.899 1.00 93.62 189 LEU A C 1
ATOM 1550 O O . LEU A 1 189 ? 4.653 4.219 -12.598 1.00 93.62 189 LEU A O 1
ATOM 1554 N N . LEU A 1 190 ? 3.155 5.679 -13.443 1.00 93.44 190 LEU A N 1
ATOM 1555 C CA . LEU A 1 190 ? 4.098 6.770 -13.665 1.00 93.44 190 LEU A CA 1
ATOM 1556 C C . LEU A 1 190 ? 4.629 7.320 -12.337 1.00 93.44 190 LEU A C 1
ATOM 1558 O O . LEU A 1 190 ? 5.838 7.472 -12.190 1.00 93.44 190 LEU A O 1
ATOM 1562 N N . ASP A 1 191 ? 3.755 7.537 -11.356 1.00 92.00 191 ASP A N 1
ATOM 1563 C CA . ASP A 1 191 ? 4.146 7.967 -10.012 1.00 92.00 191 ASP A CA 1
ATOM 1564 C C . ASP A 1 191 ? 5.117 6.967 -9.382 1.00 92.00 191 ASP A C 1
ATOM 1566 O O . ASP A 1 191 ? 6.165 7.347 -8.856 1.00 92.00 191 ASP A O 1
ATOM 1570 N N . ARG A 1 192 ? 4.821 5.663 -9.500 1.00 93.44 192 ARG A N 1
ATOM 1571 C CA . ARG A 1 192 ? 5.723 4.624 -8.991 1.00 93.44 192 ARG A CA 1
ATOM 1572 C C . ARG A 1 192 ? 7.064 4.607 -9.728 1.00 93.44 192 ARG A C 1
ATOM 1574 O O . ARG A 1 192 ? 8.098 4.427 -9.092 1.00 93.44 192 ARG A O 1
ATOM 1581 N N . TYR A 1 193 ? 7.062 4.827 -11.041 1.00 93.88 193 TYR A N 1
ATOM 1582 C CA . TYR A 1 193 ? 8.289 4.934 -11.831 1.00 93.88 193 TYR A CA 1
ATOM 1583 C C . TYR A 1 193 ? 9.179 6.089 -11.361 1.00 93.88 193 TYR A C 1
ATOM 1585 O O . TYR A 1 193 ? 10.387 5.904 -11.226 1.00 93.88 193 TYR A O 1
ATOM 1593 N N . ILE A 1 194 ? 8.591 7.254 -11.070 1.00 92.56 194 ILE A N 1
ATOM 1594 C CA . ILE A 1 194 ? 9.323 8.419 -10.555 1.00 92.56 194 ILE A CA 1
ATOM 1595 C C . ILE A 1 194 ? 9.986 8.083 -9.214 1.00 92.56 194 ILE A C 1
ATOM 1597 O O . ILE A 1 194 ? 11.179 8.323 -9.055 1.00 92.56 194 ILE A O 1
ATOM 1601 N N . VAL A 1 195 ? 9.250 7.451 -8.292 1.00 92.12 195 VAL A N 1
ATOM 1602 C CA . VAL A 1 195 ? 9.793 7.031 -6.988 1.00 92.12 195 VAL A CA 1
ATOM 1603 C C . VAL A 1 195 ? 10.995 6.096 -7.156 1.00 92.12 195 VAL A C 1
ATOM 1605 O O . VAL A 1 195 ? 12.041 6.330 -6.553 1.00 92.12 195 VAL A O 1
ATOM 1608 N N . LEU A 1 196 ? 10.888 5.070 -8.009 1.00 92.06 196 LEU A N 1
ATOM 1609 C CA . LEU A 1 196 ? 12.004 4.151 -8.259 1.00 92.06 196 LEU A CA 1
ATOM 1610 C C . LEU A 1 196 ? 13.211 4.850 -8.899 1.00 92.06 196 LEU A C 1
ATOM 1612 O O . LEU A 1 196 ? 14.352 4.513 -8.587 1.00 92.06 196 LEU A O 1
ATOM 1616 N N . GLN A 1 197 ? 12.982 5.819 -9.789 1.00 91.56 197 GLN A N 1
ATOM 1617 C CA . GLN A 1 197 ? 14.068 6.576 -10.409 1.00 91.56 197 GLN A CA 1
ATOM 1618 C C . GLN A 1 197 ? 14.821 7.420 -9.372 1.00 91.56 197 GLN A C 1
ATOM 1620 O O . GLN A 1 197 ? 16.051 7.390 -9.342 1.00 91.56 197 GLN A O 1
ATOM 1625 N N . ASP A 1 198 ? 14.100 8.094 -8.475 1.00 92.06 198 ASP A N 1
ATOM 1626 C CA . ASP A 1 198 ? 14.700 8.863 -7.382 1.00 92.06 198 ASP A CA 1
ATOM 1627 C C . ASP A 1 198 ? 15.535 7.962 -6.450 1.00 92.06 198 ASP A C 1
ATOM 1629 O O . ASP A 1 198 ? 16.633 8.330 -6.016 1.00 92.06 198 ASP A O 1
ATOM 1633 N N . GLU A 1 199 ? 15.052 6.750 -6.155 1.00 90.94 199 GLU A N 1
ATOM 1634 C CA . GLU A 1 199 ? 15.792 5.765 -5.359 1.00 90.94 199 GLU A CA 1
ATOM 1635 C C . GLU A 1 199 ? 17.100 5.334 -6.034 1.00 90.94 199 GLU A C 1
ATOM 1637 O O . GLU A 1 199 ? 18.148 5.271 -5.374 1.00 90.94 199 GLU A O 1
ATOM 1642 N N . ILE A 1 200 ? 17.061 5.075 -7.345 1.00 90.06 200 ILE A N 1
ATOM 1643 C CA . ILE A 1 200 ? 18.242 4.736 -8.146 1.00 90.06 200 ILE A CA 1
ATOM 1644 C C . ILE A 1 200 ? 19.259 5.879 -8.088 1.00 90.06 200 ILE A C 1
ATOM 1646 O O . ILE A 1 200 ? 20.420 5.640 -7.744 1.00 90.06 200 ILE A O 1
ATOM 1650 N N . ASP A 1 201 ? 18.828 7.117 -8.318 1.00 90.44 201 ASP A N 1
ATOM 1651 C CA . ASP A 1 201 ? 19.699 8.295 -8.320 1.00 90.44 201 ASP A CA 1
ATOM 1652 C C . ASP A 1 201 ? 20.402 8.480 -6.959 1.00 90.44 201 ASP A C 1
ATOM 1654 O O . ASP A 1 201 ? 21.608 8.756 -6.875 1.00 90.44 201 ASP A O 1
ATOM 1658 N N . VAL A 1 202 ? 19.680 8.253 -5.855 1.00 91.94 202 VAL A N 1
ATOM 1659 C CA . VAL A 1 202 ? 20.247 8.282 -4.497 1.00 91.94 202 VAL A CA 1
ATOM 1660 C C . VAL A 1 202 ? 21.295 7.182 -4.297 1.00 91.94 202 VAL A C 1
ATOM 1662 O O . VAL A 1 202 ? 22.339 7.425 -3.672 1.00 91.94 202 VAL A O 1
ATOM 1665 N N . ILE A 1 203 ? 21.040 5.966 -4.787 1.00 89.50 203 ILE A N 1
ATOM 1666 C CA . ILE A 1 203 ? 21.974 4.836 -4.690 1.00 89.50 203 ILE A CA 1
ATOM 1667 C C . ILE A 1 203 ? 23.235 5.108 -5.516 1.00 89.50 203 ILE A C 1
ATOM 1669 O O . ILE A 1 203 ? 24.348 4.936 -5.005 1.00 89.50 203 ILE A O 1
ATOM 1673 N N . GLU A 1 204 ? 23.092 5.593 -6.747 1.00 89.00 204 GLU A N 1
ATOM 1674 C CA . GLU A 1 204 ? 24.215 5.937 -7.618 1.00 89.00 204 GLU A CA 1
ATOM 1675 C C . GLU A 1 204 ? 25.086 7.039 -7.004 1.00 89.00 204 GLU A C 1
ATOM 1677 O O . GLU A 1 204 ? 26.314 6.906 -6.937 1.00 89.00 204 GLU A O 1
ATOM 1682 N N . ALA A 1 205 ? 24.469 8.081 -6.439 1.00 88.19 205 ALA A N 1
ATOM 1683 C CA . ALA A 1 205 ? 25.184 9.144 -5.738 1.00 88.19 205 ALA A CA 1
ATOM 1684 C C . ALA A 1 205 ? 25.971 8.620 -4.519 1.00 88.19 205 ALA A C 1
ATOM 1686 O O . ALA A 1 205 ? 27.101 9.055 -4.255 1.00 88.19 205 ALA A O 1
ATOM 1687 N N . LYS A 1 206 ? 25.410 7.662 -3.763 1.00 86.38 206 LYS A N 1
ATOM 1688 C CA . LYS A 1 206 ? 26.119 6.986 -2.659 1.00 86.38 206 LYS A CA 1
ATOM 1689 C C . LYS A 1 206 ? 27.291 6.152 -3.182 1.00 86.38 206 LYS A C 1
ATOM 1691 O O . LYS A 1 206 ? 28.387 6.220 -2.612 1.00 86.38 206 LYS A O 1
ATOM 1696 N N . TYR A 1 207 ? 27.094 5.412 -4.271 1.00 80.62 207 TYR A N 1
ATOM 1697 C CA . TYR A 1 207 ? 28.133 4.587 -4.881 1.00 80.62 207 TYR A CA 1
ATOM 1698 C C . TYR A 1 207 ? 29.313 5.438 -5.366 1.00 80.62 207 TYR A C 1
ATOM 1700 O O . TYR A 1 207 ? 30.457 5.160 -4.995 1.00 80.62 207 TYR A O 1
ATOM 1708 N N . GLN A 1 208 ? 29.053 6.536 -6.080 1.00 77.44 208 GLN A N 1
ATOM 1709 C CA . GLN A 1 208 ? 30.087 7.461 -6.561 1.00 77.44 208 GLN A CA 1
ATOM 1710 C C . GLN A 1 208 ? 30.897 8.092 -5.412 1.00 77.44 208 GLN A C 1
ATOM 1712 O O . GLN A 1 208 ? 32.127 8.193 -5.483 1.00 77.44 208 GLN A O 1
ATOM 1717 N N . LYS A 1 209 ? 30.249 8.453 -4.295 1.00 75.31 209 LYS A N 1
ATOM 1718 C CA . LYS A 1 209 ? 30.945 8.949 -3.089 1.00 75.31 209 LYS A CA 1
ATOM 1719 C C . LYS A 1 209 ? 31.847 7.884 -2.453 1.00 75.31 209 LYS A C 1
ATOM 1721 O O . LYS A 1 209 ? 32.920 8.212 -1.941 1.00 75.31 209 LYS A O 1
ATOM 1726 N N . SER A 1 210 ? 31.436 6.616 -2.485 1.00 67.50 210 SER A N 1
ATOM 1727 C CA . SER A 1 210 ? 32.201 5.504 -1.908 1.00 67.50 210 SER A CA 1
ATOM 1728 C C . SER A 1 210 ? 33.442 5.137 -2.736 1.00 67.50 210 SER A C 1
ATOM 1730 O O . SER A 1 210 ? 34.506 4.871 -2.172 1.00 67.50 210 SER A O 1
ATOM 1732 N N . THR A 1 211 ? 33.347 5.193 -4.068 1.00 60.56 211 THR A N 1
ATOM 1733 C CA . THR A 1 211 ? 34.459 4.903 -4.986 1.00 60.56 211 THR A CA 1
ATOM 1734 C C . THR A 1 211 ? 35.483 6.035 -5.025 1.00 60.56 211 THR A C 1
ATOM 1736 O O . THR A 1 211 ? 36.685 5.771 -5.079 1.00 60.56 211 THR A O 1
ATOM 1739 N N . SER A 1 212 ? 35.036 7.284 -4.871 1.00 57.31 212 SER A N 1
ATOM 1740 C CA . SER A 1 212 ? 35.911 8.462 -4.799 1.00 57.31 212 SER A CA 1
ATOM 1741 C C . SER A 1 212 ? 36.796 8.471 -3.541 1.00 57.31 212 SER A C 1
ATOM 1743 O O . SER A 1 212 ? 37.958 8.864 -3.610 1.00 57.31 212 SER A O 1
ATOM 1745 N N . LYS A 1 213 ? 36.309 7.953 -2.401 1.00 54.25 213 LYS A N 1
ATOM 1746 C CA . LYS A 1 213 ? 37.087 7.866 -1.146 1.00 54.25 213 LYS A CA 1
ATOM 1747 C C . LYS A 1 213 ? 38.189 6.795 -1.144 1.00 54.25 213 LYS A C 1
ATOM 1749 O O . LYS A 1 213 ? 39.090 6.866 -0.316 1.00 54.25 213 LYS A O 1
ATOM 1754 N N . LYS A 1 214 ? 38.160 5.807 -2.047 1.00 49.75 214 LYS A N 1
ATOM 1755 C CA . LYS A 1 214 ? 39.197 4.753 -2.127 1.00 49.75 214 LYS A CA 1
ATOM 1756 C C . LYS A 1 214 ? 40.440 5.153 -2.938 1.00 49.75 214 LYS A C 1
ATOM 1758 O O . LYS A 1 214 ? 41.408 4.399 -2.937 1.00 49.75 214 LYS A O 1
ATOM 1763 N N . LYS A 1 215 ? 40.435 6.316 -3.603 1.00 48.50 215 LYS A N 1
ATOM 1764 C CA . LYS A 1 215 ? 41.537 6.803 -4.456 1.00 48.50 215 LYS A CA 1
ATOM 1765 C C . LYS A 1 215 ? 42.488 7.802 -3.785 1.00 48.50 215 LYS A C 1
ATOM 1767 O O . LYS A 1 215 ? 43.328 8.380 -4.466 1.00 48.50 215 LYS A O 1
ATOM 1772 N N . GLU A 1 216 ? 42.418 7.988 -2.469 1.00 51.75 216 GLU A N 1
ATOM 1773 C CA . GLU A 1 216 ? 43.519 8.631 -1.748 1.00 51.75 216 GLU A CA 1
ATOM 1774 C C . GLU A 1 216 ? 44.605 7.583 -1.476 1.00 51.75 216 GLU A C 1
ATOM 1776 O O . GLU A 1 216 ? 44.523 6.792 -0.533 1.00 51.75 216 GLU A O 1
ATOM 1781 N N . GLU A 1 217 ? 45.627 7.552 -2.336 1.00 51.06 217 GLU A N 1
ATOM 1782 C CA . GLU A 1 217 ? 46.884 6.865 -2.047 1.00 51.06 217 GLU A CA 1
ATOM 1783 C C . GLU A 1 217 ? 47.363 7.301 -0.661 1.00 51.06 217 GLU A C 1
ATOM 1785 O O . GLU A 1 217 ? 47.691 8.469 -0.433 1.00 51.06 217 GLU A O 1
ATOM 1790 N N . LYS A 1 218 ? 47.402 6.360 0.289 1.00 51.72 218 LYS A N 1
ATOM 1791 C CA . LYS A 1 218 ? 48.008 6.588 1.600 1.00 51.72 218 LYS A CA 1
ATOM 1792 C C . LYS A 1 218 ? 49.450 7.042 1.371 1.00 51.72 218 LYS A C 1
ATOM 1794 O O . LYS A 1 218 ? 50.326 6.216 1.122 1.00 51.72 218 LYS A O 1
ATOM 1799 N N . ARG A 1 219 ? 49.705 8.351 1.474 1.00 49.84 219 ARG A N 1
ATOM 1800 C CA . ARG A 1 219 ? 51.052 8.930 1.528 1.00 49.84 219 ARG A CA 1
ATOM 1801 C C . ARG A 1 219 ? 51.740 8.404 2.785 1.00 49.84 219 ARG A C 1
ATOM 1803 O O . ARG A 1 219 ? 51.670 9.004 3.853 1.00 49.84 219 ARG A O 1
ATOM 1810 N N . GLY A 1 220 ? 52.375 7.242 2.662 1.00 55.34 220 GLY A N 1
ATOM 1811 C CA . GLY A 1 220 ? 53.283 6.727 3.674 1.00 55.34 220 GLY A CA 1
ATOM 1812 C C . GLY A 1 220 ? 54.416 7.723 3.926 1.00 55.34 220 GLY A C 1
ATOM 1813 O O . GLY A 1 220 ? 54.761 8.538 3.066 1.00 55.34 220 GLY A O 1
ATOM 1814 N N . ARG A 1 221 ? 54.993 7.664 5.130 1.00 56.97 221 ARG A N 1
ATOM 1815 C CA . ARG A 1 221 ? 56.144 8.480 5.538 1.00 56.97 221 ARG A CA 1
ATOM 1816 C C . ARG A 1 221 ? 57.230 8.407 4.456 1.00 56.97 221 ARG A C 1
ATOM 1818 O O . ARG A 1 221 ? 57.633 7.308 4.080 1.00 56.97 221 ARG A O 1
ATOM 1825 N N . LYS A 1 222 ? 57.685 9.565 3.958 1.00 61.84 222 LYS A N 1
ATOM 1826 C CA . LYS A 1 222 ? 58.749 9.642 2.942 1.00 61.84 222 LYS A CA 1
ATOM 1827 C C . LYS A 1 222 ? 59.945 8.802 3.404 1.00 61.84 222 LYS A C 1
ATOM 1829 O O . LYS A 1 222 ? 60.396 8.957 4.540 1.00 61.84 222 LYS A O 1
ATOM 1834 N N . SER A 1 223 ? 60.408 7.893 2.542 1.00 65.62 223 SER A N 1
ATOM 1835 C CA . SER A 1 223 ? 61.585 7.062 2.811 1.00 65.62 223 SER A CA 1
ATOM 1836 C C . SER A 1 223 ? 62.767 7.955 3.187 1.00 65.62 223 SER A C 1
ATOM 1838 O O . SER A 1 223 ? 63.010 8.967 2.534 1.00 65.62 223 SER A O 1
ATOM 1840 N N . LYS A 1 224 ? 63.503 7.576 4.239 1.00 76.94 224 LYS A N 1
ATOM 1841 C CA . LYS A 1 224 ? 64.724 8.277 4.670 1.00 76.94 224 LYS A CA 1
ATOM 1842 C C . LYS A 1 224 ? 65.850 8.159 3.630 1.00 76.94 224 LYS A C 1
ATOM 1844 O O . LYS A 1 224 ? 66.766 8.972 3.633 1.00 76.94 224 LYS A O 1
ATOM 1849 N N . TYR A 1 225 ? 65.771 7.158 2.756 1.00 80.31 225 TYR A N 1
ATOM 1850 C CA . TYR A 1 225 ? 66.762 6.857 1.726 1.00 80.31 225 TYR A CA 1
ATOM 1851 C C . TYR A 1 225 ? 66.211 7.216 0.347 1.00 80.31 225 TYR A C 1
ATOM 1853 O O . TYR A 1 225 ? 65.050 6.909 0.050 1.00 80.31 225 TYR A O 1
ATOM 1861 N N . SER A 1 226 ? 67.039 7.865 -0.475 1.00 82.44 226 SER A N 1
ATOM 1862 C CA . SER A 1 226 ? 66.690 8.225 -1.850 1.00 82.44 226 SER A CA 1
ATOM 1863 C C . SER A 1 226 ? 66.520 6.977 -2.721 1.00 82.44 226 SER A C 1
ATOM 1865 O O . SER A 1 226 ? 67.082 5.916 -2.442 1.00 82.44 226 SER A O 1
ATOM 1867 N N . ALA A 1 227 ? 65.737 7.108 -3.793 1.00 81.56 227 ALA A N 1
ATOM 1868 C CA . ALA A 1 227 ? 65.507 6.017 -4.738 1.00 81.56 227 ALA A CA 1
ATOM 1869 C C . ALA A 1 227 ? 66.810 5.552 -5.413 1.00 81.56 227 ALA A C 1
ATOM 1871 O O . ALA A 1 227 ? 67.012 4.355 -5.588 1.00 81.56 227 ALA A O 1
ATOM 1872 N N . GLU A 1 228 ? 67.716 6.485 -5.712 1.00 82.75 228 GLU A N 1
ATOM 1873 C CA . GLU A 1 228 ? 69.030 6.205 -6.305 1.00 82.75 228 GLU A CA 1
ATOM 1874 C C . GLU A 1 228 ? 69.897 5.330 -5.394 1.00 82.75 228 GLU A C 1
ATOM 1876 O O . GLU A 1 228 ? 70.483 4.350 -5.846 1.00 82.75 228 GLU A O 1
ATOM 1881 N N . LEU A 1 229 ? 69.919 5.625 -4.090 1.00 85.69 229 LEU A N 1
ATOM 1882 C CA . LEU A 1 229 ? 70.692 4.852 -3.118 1.00 85.69 229 LEU A CA 1
ATOM 1883 C C . LEU A 1 229 ? 70.127 3.434 -2.950 1.00 85.69 229 LEU A C 1
ATOM 1885 O O . LEU A 1 229 ? 70.874 2.462 -2.869 1.00 85.69 229 LEU A O 1
ATOM 1889 N N . ILE A 1 230 ? 68.798 3.306 -2.946 1.00 87.12 230 ILE A N 1
ATOM 1890 C CA . ILE A 1 230 ? 68.123 2.005 -2.905 1.00 87.12 230 ILE A CA 1
ATOM 1891 C C . ILE A 1 230 ? 68.435 1.188 -4.166 1.00 87.12 230 ILE A C 1
ATOM 1893 O O . ILE A 1 230 ? 68.618 -0.026 -4.069 1.00 87.12 230 ILE A O 1
ATOM 1897 N N . GLN A 1 231 ? 68.508 1.831 -5.333 1.00 86.31 231 GLN A N 1
ATOM 1898 C CA . GLN A 1 231 ? 68.848 1.155 -6.581 1.00 86.31 231 GLN A CA 1
ATOM 1899 C C . GLN A 1 231 ? 70.293 0.644 -6.566 1.00 86.31 231 GLN A C 1
ATOM 1901 O O . GLN A 1 231 ? 70.514 -0.526 -6.859 1.00 86.31 231 GLN A O 1
ATOM 1906 N N . GLN A 1 232 ? 71.247 1.446 -6.083 1.00 87.06 232 GLN A N 1
ATOM 1907 C CA . GLN A 1 232 ? 72.636 1.002 -5.912 1.00 87.06 232 GLN A CA 1
ATOM 1908 C C . GLN A 1 232 ? 72.746 -0.243 -5.019 1.00 87.06 232 GLN A C 1
ATOM 1910 O O . GLN A 1 232 ? 73.500 -1.166 -5.324 1.00 87.06 232 GLN A O 1
ATOM 1915 N N . TRP A 1 233 ? 71.964 -0.321 -3.936 1.00 91.56 233 TRP A N 1
ATOM 1916 C CA . TRP A 1 233 ? 71.942 -1.518 -3.088 1.00 91.56 233 TRP A CA 1
ATOM 1917 C C . TRP A 1 233 ? 71.401 -2.746 -3.822 1.00 91.56 233 TRP A C 1
ATOM 1919 O O . TRP A 1 233 ? 71.886 -3.852 -3.591 1.00 91.56 233 TRP A O 1
ATOM 1929 N N . LYS A 1 234 ? 70.405 -2.576 -4.699 1.00 88.38 234 LYS A N 1
ATOM 1930 C CA . LYS A 1 234 ? 69.869 -3.672 -5.518 1.00 88.38 234 LYS A CA 1
ATOM 1931 C C . LYS A 1 234 ? 70.884 -4.147 -6.549 1.00 88.38 234 LYS A C 1
ATOM 1933 O O . LYS A 1 234 ? 71.068 -5.353 -6.678 1.00 88.38 234 LYS A O 1
ATOM 1938 N N . ASP A 1 235 ? 71.578 -3.230 -7.211 1.00 88.62 235 ASP A N 1
ATOM 1939 C CA . ASP A 1 235 ? 72.573 -3.564 -8.232 1.00 88.62 235 ASP A CA 1
ATOM 1940 C C . ASP A 1 235 ? 73.762 -4.321 -7.610 1.00 88.62 235 ASP A C 1
ATOM 1942 O O . ASP A 1 235 ? 74.201 -5.343 -8.137 1.00 88.62 235 ASP A O 1
ATOM 1946 N N . LEU A 1 236 ? 74.215 -3.910 -6.416 1.00 87.25 236 LEU A N 1
ATOM 1947 C CA . LEU A 1 236 ? 75.238 -4.634 -5.646 1.00 87.25 236 LEU A CA 1
ATOM 1948 C C . LEU A 1 236 ? 74.764 -6.023 -5.191 1.00 87.25 236 LEU A C 1
ATOM 1950 O O . LEU A 1 236 ? 75.543 -6.974 -5.140 1.00 87.25 236 LEU A O 1
ATOM 1954 N N . ARG A 1 237 ? 73.475 -6.174 -4.870 1.00 88.38 237 ARG A N 1
ATOM 1955 C CA . ARG A 1 237 ? 72.894 -7.487 -4.556 1.00 88.38 237 ARG A CA 1
ATOM 1956 C C . ARG A 1 237 ? 72.837 -8.389 -5.783 1.00 88.38 237 ARG A C 1
ATOM 1958 O O . ARG A 1 237 ? 73.117 -9.579 -5.657 1.00 88.38 237 ARG A O 1
ATOM 1965 N N . GLN A 1 238 ? 72.515 -7.836 -6.950 1.00 85.88 238 GLN A N 1
ATOM 1966 C CA . GLN A 1 238 ? 72.504 -8.565 -8.219 1.00 85.88 238 GLN A CA 1
ATOM 1967 C C . GLN A 1 238 ? 73.911 -8.972 -8.672 1.00 85.88 238 GLN A C 1
ATOM 1969 O O . GLN A 1 238 ? 74.068 -10.050 -9.235 1.00 85.88 238 GLN A O 1
ATOM 1974 N N . SER A 1 239 ? 74.942 -8.182 -8.359 1.00 85.69 239 SER A N 1
ATOM 1975 C CA . SER A 1 239 ? 76.343 -8.546 -8.617 1.00 85.69 239 SER A CA 1
ATOM 1976 C C . SER A 1 239 ? 76.921 -9.573 -7.629 1.00 85.69 239 SER A C 1
ATOM 1978 O O . SER A 1 239 ? 78.096 -9.923 -7.718 1.00 85.69 239 SER A O 1
ATOM 1980 N N . GLY A 1 240 ? 76.101 -10.096 -6.709 1.00 86.00 240 GLY A N 1
ATOM 1981 C CA . GLY A 1 240 ? 76.459 -11.188 -5.800 1.00 86.00 240 GLY A CA 1
ATOM 1982 C C . GLY A 1 240 ? 76.927 -10.745 -4.414 1.00 86.00 240 GLY A C 1
ATOM 1983 O O . GLY A 1 240 ? 77.269 -11.591 -3.585 1.00 86.00 240 GLY A O 1
ATOM 1984 N N . MET A 1 241 ? 76.914 -9.444 -4.109 1.00 88.12 241 MET A N 1
ATOM 1985 C CA . MET A 1 241 ? 77.281 -8.956 -2.780 1.00 88.12 241 MET A CA 1
ATOM 1986 C C . MET A 1 241 ? 76.217 -9.344 -1.737 1.00 88.12 241 MET A C 1
ATOM 1988 O O . MET A 1 241 ? 75.007 -9.338 -1.989 1.00 88.12 241 MET A O 1
ATOM 1992 N N . SER A 1 242 ? 76.641 -9.697 -0.522 1.00 88.81 242 SER A N 1
ATOM 1993 C CA . SER A 1 242 ? 75.704 -10.013 0.564 1.00 88.81 242 SER A CA 1
ATOM 1994 C C . SER A 1 242 ? 75.087 -8.737 1.157 1.00 88.81 242 SER A C 1
ATOM 1996 O O . SER A 1 242 ? 75.745 -7.701 1.235 1.00 88.81 242 SER A O 1
ATOM 1998 N N . CYS A 1 243 ? 73.841 -8.800 1.654 1.00 87.69 243 CYS A N 1
ATOM 1999 C CA . CYS A 1 243 ? 73.214 -7.666 2.360 1.00 87.69 243 CYS A CA 1
ATOM 2000 C C . CYS A 1 243 ? 74.057 -7.162 3.544 1.00 87.69 243 CYS A C 1
ATOM 2002 O O . CYS A 1 243 ? 73.961 -5.995 3.911 1.00 87.69 243 CYS A O 1
ATOM 2004 N N . ARG A 1 244 ? 74.866 -8.041 4.152 1.00 89.12 244 ARG A N 1
ATOM 2005 C CA . ARG A 1 244 ? 75.753 -7.699 5.267 1.00 89.12 244 ARG A CA 1
ATOM 2006 C C . ARG A 1 244 ? 76.932 -6.844 4.807 1.00 89.12 244 ARG A C 1
ATOM 2008 O O . ARG A 1 244 ? 77.186 -5.816 5.415 1.00 89.12 244 ARG A O 1
ATOM 2015 N N . ALA A 1 245 ? 77.546 -7.192 3.678 1.00 86.94 245 ALA A N 1
ATOM 2016 C CA . ALA A 1 245 ? 78.606 -6.384 3.081 1.00 86.94 245 ALA A CA 1
ATOM 2017 C C . ALA A 1 245 ? 78.090 -5.005 2.620 1.00 86.94 245 ALA A C 1
ATOM 2019 O O . ALA A 1 245 ? 78.722 -3.991 2.894 1.00 86.94 245 ALA A O 1
ATOM 2020 N N . VAL A 1 246 ? 76.893 -4.938 2.021 1.00 88.50 246 VAL A N 1
ATOM 2021 C CA . VAL A 1 246 ? 76.261 -3.654 1.645 1.00 88.50 246 VAL A CA 1
ATOM 2022 C C . VAL A 1 246 ? 75.923 -2.808 2.883 1.00 88.50 246 VAL A C 1
ATOM 2024 O O . VAL A 1 246 ? 76.117 -1.594 2.886 1.00 88.50 246 VAL A O 1
ATOM 2027 N N . SER A 1 247 ? 75.442 -3.445 3.954 1.00 90.88 247 SER A N 1
ATOM 2028 C CA . SER A 1 247 ? 75.157 -2.798 5.241 1.00 90.88 247 SER A CA 1
ATOM 2029 C C . SER A 1 247 ? 76.406 -2.160 5.854 1.00 90.88 247 SER A C 1
ATOM 2031 O O . SER A 1 247 ? 76.345 -1.008 6.285 1.00 90.88 247 SER A O 1
ATOM 2033 N N . GLU A 1 248 ? 77.532 -2.873 5.835 1.00 91.25 248 GLU A N 1
ATOM 2034 C CA . GLU A 1 248 ? 78.822 -2.386 6.331 1.00 91.25 248 GLU A CA 1
ATOM 2035 C C . GLU A 1 248 ? 79.376 -1.259 5.445 1.00 91.25 248 GLU A C 1
ATOM 2037 O O . GLU A 1 248 ? 79.792 -0.224 5.962 1.00 91.25 248 GLU A O 1
ATOM 2042 N N . GLN A 1 249 ? 79.294 -1.399 4.118 1.00 90.06 249 GLN A N 1
ATOM 2043 C CA . GLN A 1 249 ? 79.811 -0.412 3.165 1.00 90.06 249 GLN A CA 1
ATOM 2044 C C . GLN A 1 249 ? 79.084 0.939 3.233 1.00 90.06 249 GLN A C 1
ATOM 2046 O O . GLN A 1 249 ? 79.718 1.987 3.128 1.00 90.06 249 GLN A O 1
ATOM 2051 N N . TYR A 1 250 ? 77.761 0.931 3.410 1.00 88.12 250 TYR A N 1
ATOM 2052 C CA . TYR A 1 250 ? 76.954 2.157 3.460 1.00 88.12 250 TYR A CA 1
ATOM 2053 C C . TYR A 1 250 ? 76.628 2.611 4.888 1.00 88.12 250 TYR A C 1
ATOM 2055 O O . TYR A 1 250 ? 75.913 3.597 5.066 1.00 88.12 250 TYR A O 1
ATOM 2063 N N . ASN A 1 251 ? 77.139 1.906 5.904 1.00 87.94 251 ASN A N 1
ATOM 2064 C CA . ASN A 1 251 ? 76.842 2.133 7.319 1.00 87.94 251 ASN A CA 1
ATOM 2065 C C . ASN A 1 251 ? 75.326 2.240 7.600 1.00 87.94 251 ASN A C 1
ATOM 2067 O O . ASN A 1 251 ? 74.844 3.129 8.308 1.00 87.94 251 ASN A O 1
ATOM 2071 N N . VAL A 1 252 ? 74.550 1.342 6.989 1.00 88.12 252 VAL A N 1
ATOM 2072 C CA . VAL A 1 252 ? 73.090 1.262 7.136 1.00 88.12 252 VAL A CA 1
ATOM 2073 C C . VAL A 1 252 ? 72.738 -0.055 7.814 1.00 88.12 252 VAL A C 1
ATOM 2075 O O . VAL A 1 252 ? 73.298 -1.077 7.430 1.00 88.12 252 VAL A O 1
ATOM 2078 N N . PRO A 1 253 ? 71.788 -0.095 8.770 1.00 89.00 253 PRO A N 1
ATOM 2079 C CA . PRO A 1 253 ? 71.406 -1.343 9.422 1.00 89.00 253 PRO A CA 1
ATOM 2080 C C . PRO A 1 253 ? 70.978 -2.422 8.423 1.00 89.00 253 PRO A C 1
ATOM 2082 O O . PRO A 1 253 ? 70.165 -2.167 7.531 1.00 89.00 253 PRO A O 1
ATOM 2085 N N . TYR A 1 254 ? 71.460 -3.648 8.629 1.00 88.62 254 TYR A N 1
ATOM 2086 C CA . TYR A 1 254 ? 71.184 -4.806 7.773 1.00 88.62 254 TYR A CA 1
ATOM 2087 C C . TYR A 1 254 ? 69.696 -4.969 7.429 1.00 88.62 254 TYR A C 1
ATOM 2089 O O . TYR A 1 254 ? 69.346 -5.201 6.273 1.00 88.62 254 TYR A O 1
ATOM 2097 N N . ASN A 1 255 ? 68.809 -4.786 8.412 1.00 86.38 255 ASN A N 1
ATOM 2098 C CA . ASN A 1 255 ? 67.362 -4.942 8.237 1.00 86.38 255 ASN A CA 1
ATOM 2099 C C . ASN A 1 255 ? 66.779 -3.972 7.201 1.00 86.38 255 ASN A C 1
ATOM 2101 O O . ASN A 1 255 ? 65.849 -4.329 6.486 1.00 86.38 255 ASN A O 1
ATOM 2105 N N . ILE A 1 256 ? 67.338 -2.765 7.090 1.00 85.19 256 ILE A N 1
ATOM 2106 C CA . ILE A 1 256 ? 66.903 -1.754 6.122 1.00 85.19 256 ILE A CA 1
ATOM 2107 C C . ILE A 1 256 ? 67.366 -2.137 4.717 1.00 85.19 256 ILE A C 1
ATOM 2109 O O . ILE A 1 256 ? 66.568 -2.119 3.781 1.00 85.19 256 ILE A O 1
ATOM 2113 N N . VAL A 1 257 ? 68.630 -2.542 4.573 1.00 84.81 257 VAL A N 1
ATOM 2114 C CA . VAL A 1 257 ? 69.171 -3.002 3.286 1.00 84.81 257 VAL A CA 1
ATOM 2115 C C . VAL A 1 257 ? 68.408 -4.237 2.802 1.00 84.81 257 VAL A C 1
ATOM 2117 O O . VAL A 1 257 ? 67.954 -4.271 1.661 1.00 84.81 257 VAL A O 1
ATOM 2120 N N . SER A 1 258 ? 68.181 -5.215 3.683 1.00 86.69 258 SER A N 1
ATOM 2121 C CA . SER A 1 258 ? 67.373 -6.409 3.406 1.00 86.69 258 SER A CA 1
ATOM 2122 C C . SER A 1 258 ? 65.944 -6.045 2.993 1.00 86.69 258 SER A C 1
ATOM 2124 O O . SER A 1 258 ? 65.473 -6.502 1.954 1.00 86.69 258 SER A O 1
ATOM 2126 N N . TYR A 1 259 ? 65.277 -5.151 3.732 1.00 86.19 259 TYR A N 1
ATOM 2127 C CA . TYR A 1 259 ? 63.918 -4.707 3.414 1.00 86.19 259 TYR A CA 1
ATOM 2128 C C . TYR A 1 259 ? 63.811 -4.054 2.032 1.00 86.19 259 TYR A C 1
ATOM 2130 O O . TYR A 1 259 ? 62.841 -4.295 1.325 1.00 86.19 259 TYR A O 1
ATOM 2138 N N . HIS A 1 260 ? 64.787 -3.240 1.623 1.00 83.88 260 HIS A N 1
ATOM 2139 C CA . HIS A 1 260 ? 64.734 -2.535 0.339 1.00 83.88 260 HIS A CA 1
ATOM 2140 C C . HIS A 1 260 ? 65.208 -3.372 -0.855 1.00 83.88 260 HIS A C 1
ATOM 2142 O O . HIS A 1 260 ? 64.768 -3.126 -1.981 1.00 83.88 260 HIS A O 1
ATOM 2148 N N . THR A 1 261 ? 66.077 -4.356 -0.625 1.00 82.38 261 THR A N 1
ATOM 2149 C CA . THR A 1 261 ? 66.648 -5.185 -1.697 1.00 82.38 261 THR A CA 1
ATOM 2150 C C . THR A 1 261 ? 65.879 -6.482 -1.932 1.00 82.38 261 THR A C 1
ATOM 2152 O O . THR A 1 261 ? 65.778 -6.905 -3.077 1.00 82.38 261 THR A O 1
ATOM 2155 N N . ASN A 1 262 ? 65.257 -7.065 -0.899 1.00 76.56 262 ASN A N 1
ATOM 2156 C CA . ASN A 1 262 ? 64.454 -8.288 -1.027 1.00 76.56 262 ASN A CA 1
ATOM 2157 C C . ASN A 1 262 ? 62.983 -8.028 -1.397 1.00 76.56 262 ASN A C 1
ATOM 2159 O O . ASN A 1 262 ? 62.258 -8.972 -1.682 1.00 76.56 262 ASN A O 1
ATOM 2163 N N . LYS A 1 263 ? 62.521 -6.768 -1.436 1.00 61.28 263 LYS A N 1
ATOM 2164 C CA . LYS A 1 263 ? 61.143 -6.408 -1.842 1.00 61.28 263 LYS A CA 1
ATOM 2165 C C . LYS A 1 263 ? 60.886 -6.491 -3.357 1.00 61.28 263 LYS A C 1
ATOM 2167 O O . LYS A 1 263 ? 59.961 -5.855 -3.851 1.00 61.28 263 LYS A O 1
ATOM 2172 N N . ALA A 1 264 ? 61.740 -7.205 -4.084 1.00 48.66 264 ALA A N 1
ATOM 2173 C CA . ALA A 1 264 ? 61.618 -7.468 -5.511 1.00 48.66 264 ALA A CA 1
ATOM 2174 C C . ALA A 1 264 ? 61.696 -8.981 -5.767 1.00 48.66 264 ALA A C 1
ATOM 2176 O O . ALA A 1 264 ? 62.638 -9.461 -6.393 1.00 48.66 264 ALA A O 1
ATOM 2177 N N . VAL A 1 265 ? 60.704 -9.695 -5.226 1.00 39.78 265 VAL A N 1
ATOM 2178 C CA . VAL A 1 265 ? 59.959 -10.771 -5.898 1.00 39.78 265 VAL A CA 1
ATOM 2179 C C . VAL A 1 265 ? 58.487 -10.536 -5.582 1.00 39.78 265 VAL A C 1
ATOM 2181 O O . VAL A 1 265 ? 58.201 -10.240 -4.397 1.00 39.78 265 VAL A O 1
#

Foldseek 3Di:
DDLQLLLQLLCCCPPVVDPDLVVSCVVSVNPDSVVSVCSNVCVPPVVSVVVSVVCVVVVHSPDDDPDQDADADDPVRLVVLLVVVLVCVVVVVDDLVRLLRVCVVVNHDPVSSVVSSVVSVVVSVVVVLVVLVVLLVQQVVQQPDDWDWDADPVRDIAIWGWGFDADPVSHGPDIDTHRDSDYDDPPSSVVSVVVVVVVVVVVVVVVVVVVVVVPPDPPDDPDPDDPVLLVVLQVCVVVPDDLVNVCVVVVHDSVVSCVSNVPPD

pLDDT: mean 86.27, std 10.3, range [39.78, 97.81]

Secondary structure (DSSP, 8-state):
--HHHHHHHHHHHHTS----HHHHHHHTT-S-HHHHHHHHTTSS-HHHHHHHHHHHHHT-----PPPP--B---HHHHHHHHHHHHHHHHTTS--HHHHHHHHHHTTB-HHHHHHHHHHHHHHHHHHHHHHHHHHHHHHHHHHTSPPEEEE-TTS-EEEEEEEEEEPTTS-EEEEEEESS------HHHHHHHHHHHHHHHHHHHHHHHHHHGGG----PPPPSS-HHHHHHHHHHHHTT--HHHHHHHTT--HHHHHHHHS---

Organism: NCBI:txid2499688